Protein AF-A0A816GSA9-F1 (afdb_monomer)

Radius of gyration: 19.56 Å; Cα contacts (8 Å, |Δi|>4): 413; chains: 1; bounding box: 43×46×59 Å

InterPro domains:
  IPR004006 DhaK domain [PF02733] (108-271)
  IPR004006 DhaK domain [PS51481] (82-274)
  IPR029063 S-adenosyl-L-methionine-dependent methyltransferase superfamily [SSF53335] (2-62)
  IPR038375 Protein arginine methyltransferase NDUFAF7 superfamily [G3DSA:3.40.50.12710] (1-70)
  IPR050861 Dihydroxyacetone Kinase (DAK) [PTHR28629] (78-273)

Solvent-accessible surface area (backbone atoms only — not comparable to full-atom values): 15729 Å² total; per-residue (Å²): 138,81,83,72,80,82,83,77,64,63,64,46,58,79,70,64,40,49,65,53,49,54,66,71,39,67,92,49,54,73,69,57,42,50,51,52,51,53,53,52,48,54,65,61,26,58,91,54,48,41,87,58,65,65,51,76,81,60,77,74,88,70,87,77,88,68,76,96,74,89,81,44,80,80,50,97,92,54,96,44,72,46,85,90,46,39,61,60,55,49,51,54,54,53,36,74,74,34,90,58,40,41,74,59,88,57,28,39,33,41,68,58,91,65,35,52,31,30,32,32,39,49,40,26,32,89,49,77,57,52,56,60,67,46,44,35,87,40,24,20,42,25,20,35,46,23,51,76,79,31,46,39,56,29,71,57,53,32,51,49,55,53,50,44,44,76,69,60,29,64,32,36,41,37,46,37,45,46,42,72,57,42,51,52,22,53,47,53,19,49,56,60,37,44,78,70,72,47,50,67,52,75,49,73,31,53,25,31,68,80,56,94,48,97,89,50,32,40,37,55,77,62,47,58,60,46,42,39,53,43,12,40,39,15,66,73,64,43,52,66,67,63,39,49,56,55,44,50,60,50,53,75,74,46,74,40,76,86,86,75,92,58,45,59,63,51,91,100,52,67,64,73,44,118

pLDDT: mean 80.47, std 22.75, range [24.25, 98.88]

Nearest PDB structures (foldseek):
  1un9-assembly1_B  TM=9.297E-01  e=1.943E-17  Citrobacter freundii
  3ct4-assembly1_A  TM=9.491E-01  e=1.923E-16  Lactococcus lactis subsp. lactis
  1un8-assembly1_B  TM=8.641E-01  e=4.786E-18  Citrobacter freundii
  2iu4-assembly1_A  TM=9.274E-01  e=2.305E-15  Lactococcus lactis
  2iu6-assembly1_B  TM=8.801E-01  e=4.643E-15  Lactococcus lactis

Structure (mmCIF, N/CA/C/O backbone):
data_AF-A0A816GSA9-F1
#
_entry.id   AF-A0A816GSA9-F1
#
loop_
_atom_site.group_PDB
_atom_site.id
_atom_site.type_symbol
_atom_site.label_atom_id
_atom_site.label_alt_id
_atom_site.label_comp_id
_atom_site.label_asym_id
_atom_site.label_entity_id
_atom_site.label_seq_id
_atom_site.pdbx_PDB_ins_code
_atom_site.Cartn_x
_atom_site.Cartn_y
_atom_site.Cartn_z
_atom_site.occupancy
_atom_site.B_iso_or_equiv
_atom_site.auth_seq_id
_atom_site.auth_comp_id
_atom_site.auth_asym_id
_atom_site.auth_atom_id
_atom_site.pdbx_PDB_model_num
ATOM 1 N N . GLN A 1 1 ? 24.447 -23.736 -0.886 1.00 24.95 1 GLN A N 1
ATOM 2 C CA . GLN A 1 1 ? 23.581 -24.251 0.194 1.00 24.95 1 GLN A CA 1
ATOM 3 C C . GLN A 1 1 ? 22.470 -23.233 0.384 1.00 24.95 1 GLN A C 1
ATOM 5 O O . GLN A 1 1 ? 22.729 -22.174 0.929 1.00 24.95 1 GLN A O 1
ATOM 10 N N . PHE A 1 2 ? 21.295 -23.478 -0.195 1.00 24.25 2 PHE A N 1
ATOM 11 C CA . PHE A 1 2 ? 20.148 -22.579 -0.054 1.00 24.25 2 PHE A CA 1
ATOM 12 C C . PHE A 1 2 ? 19.326 -23.039 1.146 1.00 24.25 2 PHE A C 1
ATOM 14 O O . PHE A 1 2 ? 19.045 -24.232 1.271 1.00 24.25 2 PHE A O 1
ATOM 21 N N . PHE A 1 3 ? 19.038 -22.099 2.045 1.00 26.86 3 PHE A N 1
ATOM 22 C CA . PHE A 1 3 ? 18.312 -22.333 3.285 1.00 26.86 3 PHE A CA 1
ATOM 23 C C . PHE A 1 3 ? 16.953 -22.976 2.990 1.00 26.86 3 PHE A C 1
ATOM 25 O O . PHE A 1 3 ? 16.255 -22.590 2.052 1.00 26.86 3 PHE A O 1
ATOM 32 N N . GLY A 1 4 ? 16.635 -24.011 3.769 1.00 26.81 4 GLY A N 1
ATOM 33 C CA . GLY A 1 4 ? 15.351 -24.698 3.734 1.00 26.81 4 GLY A CA 1
ATOM 34 C C . GLY A 1 4 ? 14.190 -23.776 4.121 1.00 26.81 4 GLY A C 1
ATOM 35 O O . GLY A 1 4 ? 14.395 -22.593 4.400 1.00 26.81 4 GLY A O 1
ATOM 36 N N . PRO A 1 5 ? 12.955 -24.301 4.122 1.00 29.55 5 PRO A N 1
ATOM 37 C CA . PRO A 1 5 ? 11.784 -23.507 4.449 1.00 29.55 5 PRO A CA 1
ATOM 38 C C . PRO A 1 5 ? 11.973 -22.847 5.820 1.00 29.55 5 PRO A C 1
ATOM 40 O O . PRO A 1 5 ? 12.300 -23.516 6.798 1.00 29.55 5 PRO A O 1
ATOM 43 N N . ILE A 1 6 ? 11.715 -21.538 5.901 1.00 41.38 6 ILE A N 1
ATOM 44 C CA . ILE A 1 6 ? 11.702 -20.731 7.143 1.00 41.38 6 ILE A CA 1
ATOM 45 C C . ILE A 1 6 ? 10.540 -21.194 8.070 1.00 41.38 6 ILE A C 1
ATOM 47 O O . ILE A 1 6 ? 10.115 -20.508 8.987 1.00 41.38 6 ILE A O 1
ATOM 51 N N . SER A 1 7 ? 9.949 -22.363 7.803 1.00 34.91 7 SER A N 1
ATOM 52 C CA . SER A 1 7 ? 8.667 -22.822 8.330 1.00 34.91 7 SER A CA 1
ATOM 53 C C . SER A 1 7 ? 8.757 -23.463 9.708 1.00 34.91 7 SER A C 1
ATOM 55 O O . SER A 1 7 ? 7.744 -23.953 10.190 1.00 34.91 7 SER A O 1
ATOM 57 N N . GLN A 1 8 ? 9.931 -23.506 10.342 1.00 31.98 8 GLN A N 1
ATOM 58 C CA . GLN A 1 8 ? 10.090 -24.057 11.688 1.00 31.98 8 GLN A CA 1
ATOM 59 C C . GLN A 1 8 ? 11.181 -23.295 12.447 1.00 31.98 8 GLN A C 1
ATOM 61 O O . GLN A 1 8 ? 12.343 -23.691 12.451 1.00 31.98 8 GLN A O 1
ATOM 66 N N . GLY A 1 9 ? 10.820 -22.165 13.060 1.00 42.75 9 GLY A N 1
ATOM 67 C CA . GLY A 1 9 ? 11.709 -21.434 13.966 1.00 42.75 9 GLY A CA 1
ATOM 68 C C . GLY A 1 9 ? 11.457 -19.929 14.036 1.00 42.75 9 GLY A C 1
ATOM 69 O O . GLY A 1 9 ? 10.806 -19.348 13.171 1.00 42.75 9 GLY A O 1
ATOM 70 N N . ASN A 1 10 ? 12.009 -19.326 15.090 1.00 47.44 10 ASN A N 1
ATOM 71 C CA . ASN A 1 10 ? 11.931 -17.913 15.456 1.00 47.44 10 ASN A CA 1
ATOM 72 C C . ASN A 1 10 ? 12.195 -16.988 14.240 1.00 47.44 10 ASN A C 1
ATOM 74 O O . ASN A 1 10 ? 13.302 -16.938 13.702 1.00 47.44 10 ASN A O 1
ATOM 78 N N . PHE A 1 11 ? 11.162 -16.285 13.766 1.00 47.38 11 PHE A N 1
ATOM 79 C CA . PHE A 1 11 ? 11.178 -15.452 12.551 1.00 47.38 11 PHE A CA 1
ATOM 80 C C . PHE A 1 11 ? 12.333 -14.435 12.541 1.00 47.38 11 PHE A C 1
ATOM 82 O O . PHE A 1 11 ? 12.994 -14.237 11.520 1.00 47.38 11 PHE A O 1
ATOM 89 N N . LEU A 1 12 ? 12.635 -13.851 13.703 1.00 47.53 12 LEU A N 1
ATOM 90 C CA . LEU A 1 12 ? 13.739 -12.911 13.894 1.00 47.53 12 LEU A CA 1
ATOM 91 C C . LEU A 1 12 ? 15.111 -13.581 13.779 1.00 47.53 12 LEU A C 1
ATOM 93 O O . LEU A 1 12 ? 16.050 -12.985 13.247 1.00 47.53 12 LEU A O 1
ATOM 97 N N . TYR A 1 13 ? 15.231 -14.828 14.236 1.00 45.09 13 TYR A N 1
ATOM 98 C CA . TYR A 1 13 ? 16.443 -15.631 14.091 1.00 45.09 13 TYR A CA 1
ATOM 99 C C . TYR A 1 13 ? 16.723 -15.940 12.617 1.00 45.09 13 TYR A C 1
ATOM 101 O O . TYR A 1 13 ? 17.842 -15.750 12.143 1.00 45.09 13 TYR A O 1
ATOM 109 N N . ASN A 1 14 ? 15.688 -16.320 11.867 1.00 43.38 14 ASN A N 1
ATOM 110 C CA . ASN A 1 14 ? 15.809 -16.665 10.451 1.00 43.38 14 ASN A CA 1
ATOM 111 C C . ASN A 1 14 ? 16.148 -15.461 9.549 1.00 43.38 14 ASN A C 1
ATOM 113 O O . ASN A 1 14 ? 16.748 -15.642 8.492 1.00 43.38 14 ASN A O 1
ATOM 117 N N . LEU A 1 15 ? 15.819 -14.236 9.974 1.00 48.22 15 LEU A N 1
ATOM 118 C CA . LEU A 1 15 ? 16.220 -12.989 9.307 1.00 48.22 15 LEU A CA 1
ATOM 119 C C . LEU A 1 15 ? 17.557 -12.416 9.821 1.00 48.22 15 LEU A C 1
ATOM 121 O O . LEU A 1 15 ? 17.979 -11.350 9.374 1.00 48.22 15 LEU A O 1
ATOM 125 N N . GLY A 1 16 ? 18.218 -13.078 10.779 1.00 49.69 16 GLY A N 1
ATOM 126 C CA . GLY A 1 16 ? 19.434 -12.566 11.422 1.00 49.69 16 GLY A CA 1
ATOM 127 C C . GLY A 1 16 ? 19.208 -11.296 12.256 1.00 49.69 16 GLY A C 1
ATOM 128 O O . GLY A 1 16 ? 20.158 -10.574 12.560 1.00 49.69 16 GLY A O 1
ATOM 129 N N . LEU A 1 17 ? 17.956 -11.003 12.619 1.00 52.09 17 LEU A N 1
ATOM 130 C CA . LEU A 1 17 ? 17.552 -9.793 13.332 1.00 52.09 17 LEU A CA 1
ATOM 131 C C . LEU A 1 17 ? 17.678 -9.919 14.851 1.00 52.09 17 LEU A C 1
ATOM 133 O O . LEU A 1 17 ? 17.776 -8.888 15.505 1.00 52.09 17 LEU A O 1
ATOM 137 N N . ASN A 1 18 ? 17.762 -11.132 15.413 1.00 52.47 18 ASN A N 1
ATOM 138 C CA . ASN A 1 18 ? 17.914 -11.320 16.865 1.00 52.47 18 ASN A CA 1
ATOM 139 C C . ASN A 1 18 ? 19.119 -10.566 17.434 1.00 52.47 18 ASN A C 1
ATOM 141 O 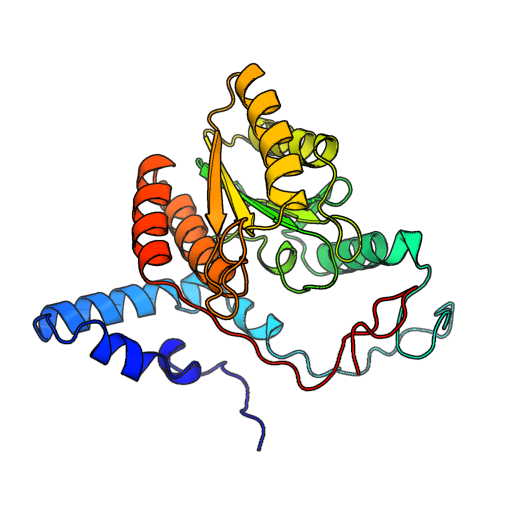O . ASN A 1 18 ? 18.989 -9.856 18.422 1.00 52.47 18 ASN A O 1
ATOM 145 N N . LYS A 1 19 ? 20.273 -10.637 16.760 1.00 54.28 19 LYS A N 1
ATOM 146 C CA . LYS A 1 19 ? 21.477 -9.923 17.204 1.00 54.28 19 LYS A CA 1
ATOM 147 C C . LYS A 1 19 ? 21.291 -8.401 17.144 1.00 54.28 19 LYS A C 1
ATOM 149 O O . LYS A 1 19 ? 21.694 -7.699 18.057 1.00 54.28 19 LYS A O 1
ATOM 154 N N . ARG A 1 20 ? 20.599 -7.911 16.107 1.00 54.53 20 ARG A N 1
ATOM 155 C CA . ARG A 1 20 ? 20.284 -6.485 15.937 1.00 54.53 20 ARG A CA 1
ATOM 156 C C . ARG A 1 20 ? 19.268 -5.973 16.951 1.00 54.53 20 ARG A C 1
ATOM 158 O O . ARG A 1 20 ? 19.379 -4.823 17.338 1.00 54.53 20 ARG A O 1
ATOM 165 N N . LEU A 1 21 ? 18.293 -6.781 17.363 1.00 52.91 21 LEU A N 1
ATOM 166 C CA . LEU A 1 21 ? 17.347 -6.403 18.415 1.00 52.91 21 LEU A CA 1
ATOM 167 C C . LEU A 1 21 ? 18.051 -6.287 19.763 1.00 52.91 21 LEU A C 1
ATOM 169 O O . LEU A 1 21 ? 17.895 -5.261 20.407 1.00 52.91 21 LEU A O 1
ATOM 173 N N . THR A 1 22 ? 18.905 -7.250 20.122 1.00 55.47 22 THR A N 1
ATOM 174 C CA . THR A 1 22 ? 19.752 -7.151 21.322 1.00 55.47 22 THR A CA 1
ATOM 175 C C . THR A 1 22 ? 20.655 -5.913 21.283 1.00 55.47 22 THR A C 1
ATOM 177 O O . THR A 1 22 ? 20.763 -5.203 22.279 1.00 55.47 22 THR A O 1
ATOM 180 N N . ASP A 1 23 ? 21.248 -5.607 20.124 1.00 55.69 23 ASP A N 1
ATOM 181 C CA . ASP A 1 23 ? 22.071 -4.406 19.933 1.00 55.69 23 ASP A CA 1
ATOM 182 C C . ASP A 1 23 ? 21.244 -3.101 19.958 1.00 55.69 23 ASP A C 1
ATOM 184 O O . ASP A 1 23 ? 21.777 -2.052 20.302 1.00 55.69 23 ASP A O 1
ATOM 188 N N . LEU A 1 24 ? 19.956 -3.134 19.592 1.00 52.75 24 LEU A N 1
ATOM 189 C CA . LEU A 1 24 ? 19.044 -1.978 19.597 1.00 52.75 24 LEU A CA 1
ATOM 190 C C . LEU A 1 24 ? 18.409 -1.716 20.966 1.00 52.75 24 LEU A C 1
ATOM 192 O O . LEU A 1 24 ? 17.937 -0.608 21.200 1.00 52.75 24 LEU A O 1
ATOM 196 N N . THR A 1 25 ? 18.383 -2.717 21.845 1.00 58.91 25 THR A N 1
ATOM 197 C CA . THR A 1 25 ? 17.816 -2.629 23.197 1.00 58.91 25 THR A CA 1
ATOM 198 C C . THR A 1 25 ? 18.888 -2.679 24.285 1.00 58.91 25 THR A C 1
ATOM 200 O O . THR A 1 25 ? 18.564 -2.908 25.446 1.00 58.91 25 THR A O 1
ATOM 203 N N . TYR A 1 26 ? 20.169 -2.516 23.938 1.00 64.56 26 TYR A N 1
ATOM 204 C CA . TYR A 1 26 ? 21.297 -2.664 24.871 1.00 64.56 26 TYR A CA 1
ATOM 205 C C . TYR A 1 26 ? 21.239 -1.703 26.074 1.00 64.56 26 TYR A C 1
ATOM 207 O O . TYR A 1 26 ? 21.880 -1.948 27.094 1.00 64.56 26 TYR A O 1
ATOM 215 N N . ASP A 1 27 ? 20.493 -0.606 25.941 1.00 68.12 27 ASP A N 1
ATOM 216 C CA . ASP A 1 27 ? 20.239 0.413 26.957 1.00 68.12 27 ASP A CA 1
ATOM 217 C C . ASP A 1 27 ? 19.107 0.039 27.934 1.00 68.12 27 ASP A C 1
ATOM 219 O O . ASP A 1 27 ? 18.851 0.781 28.884 1.00 68.12 27 ASP A O 1
ATOM 223 N N . LYS A 1 28 ? 18.426 -1.090 27.705 1.00 74.75 28 LYS A N 1
ATOM 224 C CA . LYS A 1 28 ? 17.295 -1.601 28.495 1.00 74.75 28 LYS A CA 1
ATOM 225 C C . LYS A 1 28 ? 17.709 -2.667 29.498 1.00 74.75 28 LYS A C 1
ATOM 227 O O . LYS A 1 28 ? 18.728 -3.338 29.315 1.00 74.75 28 LYS A O 1
ATOM 232 N N . THR A 1 29 ? 16.909 -2.841 30.551 1.00 82.00 29 THR A N 1
ATOM 233 C CA . THR A 1 29 ? 17.137 -3.941 31.499 1.00 82.00 29 THR A CA 1
ATOM 234 C C . THR A 1 29 ? 16.847 -5.290 30.833 1.00 82.00 29 THR A C 1
ATOM 236 O O . THR A 1 29 ? 16.086 -5.347 29.865 1.00 82.00 29 THR A O 1
ATOM 239 N N . PRO A 1 30 ? 17.421 -6.397 31.331 1.00 72.88 30 PRO A N 1
ATOM 240 C CA . PRO A 1 30 ? 17.140 -7.726 30.794 1.00 72.88 30 PRO A CA 1
ATOM 241 C C . PRO A 1 30 ? 15.643 -8.070 30.754 1.00 72.88 30 PRO A C 1
ATOM 243 O O . PRO A 1 30 ? 15.200 -8.656 29.770 1.00 72.88 30 PRO A O 1
ATOM 246 N N . GLU A 1 31 ? 14.856 -7.657 31.759 1.00 73.31 31 GLU A N 1
ATOM 247 C CA . GLU A 1 31 ? 13.403 -7.883 31.754 1.00 73.31 31 GLU A CA 1
ATOM 248 C C . GLU A 1 31 ? 12.692 -7.097 30.640 1.00 73.31 31 GLU A C 1
ATOM 250 O O . GLU A 1 31 ? 11.843 -7.646 29.942 1.00 73.31 31 GLU A O 1
ATOM 255 N N . GLU A 1 32 ? 13.064 -5.831 30.423 1.00 61.59 32 GLU A N 1
ATOM 256 C CA . GLU A 1 32 ? 12.505 -4.999 29.347 1.00 61.59 32 GLU A CA 1
ATOM 257 C C . GLU A 1 32 ? 12.884 -5.540 27.958 1.00 61.59 32 GLU A C 1
ATOM 259 O O . GLU A 1 32 ? 12.075 -5.522 27.031 1.00 61.59 32 GLU A O 1
ATOM 264 N N . GLN A 1 33 ? 14.114 -6.041 27.797 1.00 63.75 33 GLN A N 1
ATOM 265 C CA . GLN A 1 33 ? 14.557 -6.684 26.557 1.00 63.75 33 GLN A CA 1
ATOM 266 C C . GLN A 1 33 ? 13.744 -7.948 26.265 1.00 63.75 33 GLN A C 1
ATOM 268 O O . GLN A 1 33 ? 13.339 -8.166 25.123 1.00 63.75 33 GLN A O 1
ATOM 273 N N . GLU A 1 34 ? 13.493 -8.769 27.285 1.00 68.94 34 GLU A N 1
ATOM 274 C CA . GLU A 1 34 ? 12.691 -9.986 27.172 1.00 68.94 34 GLU A CA 1
ATOM 275 C C . GLU A 1 34 ? 11.226 -9.671 26.836 1.00 68.94 34 GLU A C 1
ATOM 277 O O . GLU A 1 34 ? 10.637 -10.327 25.978 1.00 68.94 34 GLU A O 1
ATOM 282 N N . GLU A 1 35 ? 10.645 -8.627 27.430 1.00 68.75 35 GLU A N 1
ATOM 283 C CA . GLU A 1 35 ? 9.295 -8.155 27.101 1.00 68.75 35 GLU A CA 1
ATOM 284 C C . GLU A 1 35 ? 9.197 -7.672 25.644 1.00 68.75 35 GLU A C 1
ATOM 286 O O . GLU A 1 35 ? 8.314 -8.111 24.905 1.00 68.75 35 GLU A O 1
ATOM 291 N N . ILE A 1 36 ? 10.155 -6.855 25.187 1.00 63.62 36 ILE A N 1
ATOM 292 C CA . ILE A 1 36 ? 10.225 -6.379 23.796 1.00 63.62 36 ILE A CA 1
ATOM 293 C C . ILE A 1 36 ? 10.374 -7.554 22.824 1.00 63.62 36 ILE A C 1
ATOM 295 O O . ILE A 1 36 ? 9.688 -7.598 21.802 1.00 63.62 36 ILE A O 1
ATOM 299 N N . LEU A 1 37 ? 11.255 -8.513 23.121 1.00 62.66 37 LEU A N 1
ATOM 300 C CA . LEU A 1 37 ? 11.441 -9.703 22.289 1.00 62.66 37 LEU A CA 1
ATOM 301 C C . LEU A 1 37 ? 10.160 -10.539 22.226 1.00 62.66 37 LEU A C 1
ATOM 303 O O . LEU A 1 37 ? 9.749 -10.919 21.131 1.00 62.66 37 LEU A O 1
ATOM 307 N N . ASN A 1 38 ? 9.490 -10.749 23.359 1.00 64.31 38 ASN A N 1
ATOM 308 C CA . ASN A 1 38 ? 8.221 -11.471 23.426 1.00 64.31 38 ASN A CA 1
ATOM 309 C C . ASN A 1 38 ? 7.108 -10.770 22.632 1.00 64.31 38 ASN A C 1
ATOM 311 O O . ASN A 1 38 ? 6.312 -11.430 21.962 1.00 64.31 38 ASN A O 1
ATOM 315 N N . ASP A 1 39 ? 7.043 -9.440 22.665 1.00 62.91 39 ASP A N 1
ATOM 316 C CA . ASP A 1 39 ? 6.052 -8.672 21.911 1.00 62.91 39 ASP A CA 1
ATOM 317 C C . ASP A 1 39 ? 6.331 -8.677 20.407 1.00 62.91 39 ASP A C 1
ATOM 319 O O . ASP A 1 39 ? 5.409 -8.859 19.605 1.00 62.91 39 ASP A O 1
ATOM 323 N N . VAL A 1 40 ? 7.599 -8.562 20.000 1.00 58.69 40 VAL A N 1
ATOM 324 C CA . VAL A 1 40 ? 7.976 -8.713 18.590 1.00 58.69 40 VAL A CA 1
ATOM 325 C C . VAL A 1 40 ? 7.692 -10.139 18.117 1.00 58.69 40 VAL A C 1
ATOM 327 O O . VAL A 1 40 ? 7.105 -10.297 17.048 1.00 58.69 40 VAL A O 1
ATOM 330 N N . GLU A 1 41 ? 8.019 -11.168 18.907 1.00 59.69 41 GLU A N 1
ATOM 331 C CA . GLU A 1 41 ? 7.714 -12.573 18.601 1.00 59.69 41 GLU A CA 1
ATOM 332 C C . GLU A 1 41 ? 6.211 -12.825 18.440 1.00 59.69 41 GLU A C 1
ATOM 334 O O . GLU A 1 41 ? 5.802 -13.485 17.483 1.00 59.69 41 GLU A O 1
ATOM 339 N N . LYS A 1 42 ? 5.366 -12.240 19.296 1.00 60.12 42 LYS A N 1
ATOM 340 C CA . LYS A 1 42 ? 3.903 -12.307 19.144 1.00 60.12 42 LYS A CA 1
ATOM 341 C C . LYS A 1 42 ? 3.436 -11.668 17.836 1.00 60.12 42 LYS A C 1
ATOM 343 O O . LYS A 1 42 ? 2.620 -12.266 17.133 1.00 60.12 42 LYS A O 1
ATOM 348 N N . LEU A 1 43 ? 3.975 -10.501 17.473 1.00 50.31 43 LEU A N 1
ATOM 349 C CA . LEU A 1 43 ? 3.625 -9.775 16.241 1.00 50.31 43 LEU A CA 1
ATOM 350 C C . LEU A 1 43 ? 4.037 -10.515 14.957 1.00 50.31 43 LEU A C 1
ATOM 352 O O . LEU A 1 43 ? 3.418 -10.317 13.905 1.00 50.31 43 LEU A O 1
ATOM 356 N N . VAL A 1 44 ? 5.063 -11.367 15.042 1.00 49.53 44 VAL A N 1
ATOM 357 C CA . VAL A 1 44 ? 5.586 -12.175 13.926 1.00 49.53 44 VAL A CA 1
ATOM 358 C C . VAL A 1 44 ? 5.230 -13.663 14.018 1.00 49.53 44 VAL A C 1
ATOM 360 O O . VAL A 1 44 ? 5.681 -14.454 13.189 1.00 49.53 44 VAL A O 1
ATOM 363 N N . SER A 1 45 ? 4.418 -14.052 15.002 1.00 55.94 45 SER A N 1
ATOM 364 C CA . SER A 1 45 ? 3.965 -15.431 15.195 1.00 55.94 45 SER A CA 1
ATOM 365 C C . SER A 1 45 ? 3.099 -15.908 14.026 1.00 55.94 45 SER A C 1
ATOM 367 O O . SER A 1 45 ? 2.443 -15.108 13.359 1.00 55.94 45 SER A O 1
ATOM 369 N N . SER A 1 46 ? 3.054 -17.221 13.781 1.00 44.78 46 SER A N 1
ATOM 370 C CA . SER A 1 46 ? 2.211 -17.820 12.731 1.00 44.78 46 SER A CA 1
ATOM 371 C C . SER A 1 46 ? 0.718 -17.535 12.928 1.00 44.78 46 SER A C 1
ATOM 373 O O . SER A 1 46 ? -0.012 -17.411 11.947 1.00 44.78 46 SER A O 1
ATOM 375 N N . GLU A 1 47 ? 0.276 -17.344 14.172 1.00 47.56 47 GLU A N 1
ATOM 376 C CA . GLU A 1 47 ? -1.091 -16.943 14.516 1.00 47.56 47 GLU A CA 1
ATOM 377 C C . GLU A 1 47 ? -1.437 -15.534 13.989 1.00 47.56 47 GLU A C 1
ATOM 379 O O . GLU A 1 47 ? -2.549 -15.309 13.511 1.00 47.56 47 GLU A O 1
ATOM 384 N N . TYR A 1 48 ? -0.469 -14.605 13.986 1.00 47.09 48 TYR A N 1
ATOM 385 C CA . TYR A 1 48 ? -0.641 -13.219 13.518 1.00 47.09 48 TYR A CA 1
ATOM 386 C C . TYR A 1 48 ? -0.142 -12.956 12.089 1.00 47.09 48 TYR A C 1
ATOM 388 O O . TYR A 1 48 ? -0.606 -12.017 11.438 1.00 47.09 48 TYR A O 1
ATOM 396 N N . MET A 1 49 ? 0.828 -13.722 11.595 1.00 44.69 49 MET A N 1
ATOM 397 C CA . MET A 1 49 ? 1.358 -13.645 10.227 1.00 44.69 49 MET A CA 1
ATOM 398 C C . MET A 1 49 ? 0.541 -14.497 9.245 1.00 44.69 49 MET A C 1
ATOM 400 O O . MET A 1 49 ? 0.560 -14.231 8.043 1.00 44.69 49 MET A O 1
ATOM 404 N N . GLY A 1 50 ? -0.180 -15.505 9.749 1.00 42.53 50 GLY A N 1
ATOM 405 C CA . GLY A 1 50 ? -0.740 -16.592 8.955 1.00 42.53 50 GLY A CA 1
ATOM 406 C C . GLY A 1 50 ? 0.363 -17.473 8.358 1.00 42.53 50 GLY A C 1
ATOM 407 O O . GLY A 1 50 ? 1.429 -16.991 7.974 1.00 42.53 50 GLY A O 1
ATOM 408 N N . ASP A 1 51 ? 0.095 -18.767 8.172 1.00 41.50 51 ASP A N 1
ATOM 409 C CA . ASP A 1 51 ? 1.031 -19.729 7.551 1.00 41.50 51 ASP A CA 1
ATOM 410 C C . ASP A 1 51 ? 1.508 -19.334 6.127 1.00 41.50 51 ASP A C 1
ATOM 412 O O . ASP A 1 51 ? 2.360 -19.992 5.530 1.00 41.50 51 ASP A O 1
ATOM 416 N N . ARG A 1 52 ? 0.962 -18.251 5.551 1.00 43.78 52 ARG A N 1
ATOM 417 C CA . ARG A 1 52 ? 1.130 -17.833 4.151 1.00 43.78 52 ARG A CA 1
ATOM 418 C C . ARG A 1 52 ? 2.096 -16.666 3.929 1.00 43.78 52 ARG A C 1
ATOM 420 O O . ARG A 1 52 ? 2.566 -16.524 2.803 1.00 43.78 52 ARG A O 1
ATOM 427 N N . PHE A 1 53 ? 2.464 -15.889 4.958 1.00 38.31 53 PHE A N 1
ATOM 428 C CA . PHE A 1 53 ? 3.472 -14.815 4.821 1.00 38.31 53 PHE A CA 1
ATOM 429 C C . PHE A 1 53 ? 4.833 -15.367 4.360 1.00 38.31 53 PHE A C 1
ATOM 431 O O . PHE A 1 53 ? 5.595 -14.716 3.652 1.00 38.31 53 PHE A O 1
ATOM 438 N N . LEU A 1 54 ? 5.099 -16.628 4.702 1.00 34.09 54 LEU A N 1
ATOM 439 C CA . LEU A 1 54 ? 6.337 -17.326 4.393 1.00 34.09 54 LEU A CA 1
ATOM 440 C C . LEU A 1 54 ? 6.402 -17.906 2.970 1.00 34.09 54 LEU A C 1
ATOM 442 O O . LEU A 1 54 ? 7.490 -18.102 2.429 1.00 34.09 54 LEU A O 1
ATOM 446 N N . TYR A 1 55 ? 5.250 -18.193 2.358 1.00 33.38 55 TYR A N 1
ATOM 447 C CA . TYR A 1 55 ? 5.189 -18.852 1.047 1.00 33.38 55 TYR A CA 1
ATOM 448 C C . TYR A 1 55 ? 5.571 -17.903 -0.095 1.00 33.38 55 TYR A C 1
ATOM 450 O O . TYR A 1 55 ? 6.023 -18.322 -1.159 1.00 33.38 55 TYR A O 1
ATOM 458 N N . ILE A 1 56 ? 5.433 -16.605 0.159 1.00 35.56 56 ILE A N 1
ATOM 459 C CA . ILE A 1 56 ? 5.719 -15.528 -0.780 1.00 35.56 56 ILE A CA 1
ATOM 460 C C . ILE A 1 56 ? 7.235 -15.331 -0.996 1.00 35.56 56 ILE A C 1
ATOM 462 O O . ILE A 1 56 ? 7.649 -14.906 -2.071 1.00 35.56 56 ILE A O 1
ATOM 466 N N . CYS A 1 57 ? 8.078 -15.730 -0.039 1.00 27.67 57 CYS A N 1
ATOM 467 C CA . CYS A 1 57 ? 9.539 -15.666 -0.176 1.00 27.67 57 CYS A CA 1
ATOM 468 C C . CYS A 1 57 ? 10.165 -16.945 -0.764 1.00 27.67 57 CYS A C 1
ATOM 470 O O . CYS A 1 57 ? 11.380 -16.997 -0.950 1.00 27.67 57 CYS A O 1
ATOM 472 N N . ALA A 1 58 ? 9.373 -17.985 -1.050 1.00 30.78 58 ALA A N 1
ATOM 473 C CA . ALA A 1 58 ? 9.896 -19.293 -1.440 1.00 30.78 58 ALA A CA 1
ATOM 474 C C . ALA A 1 58 ? 8.997 -20.043 -2.438 1.00 30.78 58 ALA A C 1
ATOM 476 O O . ALA A 1 58 ? 8.674 -21.210 -2.223 1.00 30.78 58 ALA A O 1
ATOM 477 N N . GLN A 1 59 ? 8.622 -19.437 -3.569 1.00 26.44 59 GLN A N 1
ATOM 478 C CA . GLN A 1 59 ? 8.127 -20.249 -4.685 1.00 26.44 59 GLN A CA 1
ATOM 479 C C . GLN A 1 59 ? 9.281 -20.791 -5.531 1.00 26.44 59 GLN A C 1
ATOM 481 O O . GLN A 1 59 ? 9.788 -20.166 -6.458 1.00 26.44 59 GLN A O 1
ATOM 486 N N . ARG A 1 60 ? 9.645 -22.036 -5.209 1.00 26.81 60 ARG A N 1
ATOM 487 C CA . ARG A 1 60 ? 10.213 -22.995 -6.154 1.00 26.81 60 ARG A CA 1
ATOM 488 C C . ARG A 1 60 ? 9.109 -23.327 -7.162 1.00 26.81 60 ARG A C 1
ATOM 490 O O . ARG A 1 60 ? 8.031 -23.765 -6.770 1.00 26.81 60 ARG A O 1
ATOM 497 N N . THR A 1 61 ? 9.366 -23.113 -8.446 1.00 28.73 61 THR A N 1
ATOM 498 C CA . THR A 1 61 ? 8.456 -23.478 -9.536 1.00 28.73 61 THR A CA 1
ATOM 499 C C . THR A 1 61 ? 8.223 -24.990 -9.543 1.00 28.73 61 THR A C 1
ATOM 501 O O . THR A 1 61 ? 9.031 -25.766 -10.051 1.00 28.73 61 THR A O 1
ATOM 504 N N . ASN A 1 62 ? 7.100 -25.435 -8.980 1.00 28.36 62 ASN A N 1
ATOM 505 C CA . ASN A 1 62 ? 6.579 -26.763 -9.276 1.00 28.36 62 ASN A CA 1
ATOM 506 C C . ASN A 1 62 ? 5.835 -26.688 -10.610 1.00 28.36 62 ASN A C 1
ATOM 508 O O . ASN A 1 62 ? 4.982 -25.826 -10.810 1.00 28.36 62 ASN A O 1
ATOM 512 N N . LYS A 1 63 ? 6.218 -27.579 -11.530 1.00 29.34 63 LYS A N 1
ATOM 513 C CA . LYS A 1 63 ? 5.666 -27.726 -12.881 1.00 29.34 63 LYS A CA 1
ATOM 514 C C . LYS A 1 63 ? 4.138 -27.654 -12.861 1.00 29.34 63 LYS A C 1
ATOM 516 O O . LYS A 1 63 ? 3.481 -28.584 -12.400 1.00 29.34 63 LYS A O 1
ATOM 521 N N . ILE A 1 64 ? 3.588 -26.578 -13.413 1.00 31.58 64 ILE A N 1
ATOM 522 C CA . ILE A 1 64 ? 2.177 -26.518 -13.774 1.00 31.58 64 ILE A CA 1
ATOM 523 C C . ILE A 1 64 ? 2.053 -27.201 -15.138 1.00 31.58 64 ILE A C 1
ATOM 525 O O . ILE A 1 64 ? 2.527 -26.679 -16.145 1.00 31.58 64 ILE A O 1
ATOM 529 N N . ASN A 1 65 ? 1.444 -28.387 -15.168 1.00 30.47 65 ASN A N 1
ATOM 530 C CA . ASN A 1 65 ? 0.985 -29.004 -16.411 1.00 30.47 65 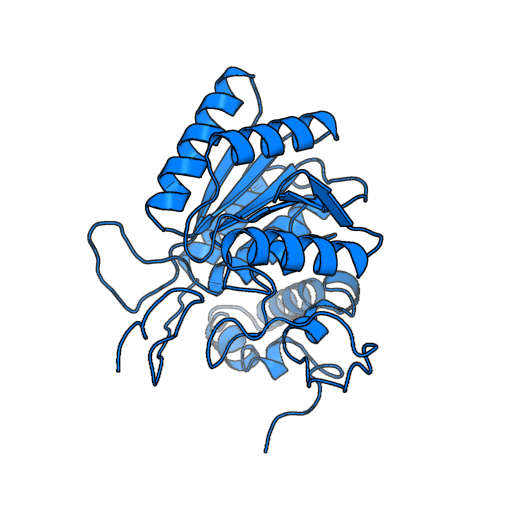ASN A CA 1
ATOM 531 C C . ASN A 1 65 ? -0.269 -28.251 -16.879 1.00 30.47 65 ASN A C 1
ATOM 533 O O . ASN A 1 65 ? -1.391 -28.664 -16.591 1.00 30.47 65 ASN A O 1
ATOM 537 N N . ALA A 1 66 ? -0.074 -27.117 -17.552 1.00 34.06 66 ALA A N 1
ATOM 538 C CA . ALA A 1 66 ? -1.145 -26.426 -18.260 1.00 34.06 66 ALA A CA 1
ATOM 539 C C . ALA A 1 66 ? -1.366 -27.086 -19.638 1.00 34.06 66 ALA A C 1
ATOM 541 O O . ALA A 1 66 ? -0.388 -27.451 -20.298 1.00 34.06 66 ALA A O 1
ATOM 542 N N . PRO A 1 67 ? -2.623 -27.264 -20.086 1.00 31.59 67 PRO A N 1
ATOM 543 C CA . PRO A 1 67 ? -2.922 -27.802 -21.409 1.00 31.59 67 PRO A CA 1
ATOM 544 C C . PRO A 1 67 ? -2.333 -26.902 -22.505 1.00 31.59 67 PRO A C 1
ATOM 546 O O . PRO A 1 67 ? -2.331 -25.678 -22.392 1.00 31.59 67 PRO A O 1
ATOM 549 N N . ALA A 1 68 ? -1.813 -27.524 -23.564 1.00 34.69 68 ALA A N 1
ATOM 550 C CA . ALA A 1 68 ? -1.185 -26.841 -24.687 1.00 34.69 68 ALA A CA 1
ATOM 551 C C . ALA A 1 68 ? -2.216 -25.996 -25.455 1.00 34.69 68 ALA A C 1
ATOM 553 O O . ALA A 1 68 ? -2.938 -26.496 -26.313 1.00 34.69 68 ALA A O 1
ATOM 554 N N . GLY A 1 69 ? -2.284 -24.708 -25.131 1.00 39.12 69 GLY A N 1
ATOM 555 C CA . GLY A 1 69 ? -3.108 -23.737 -25.836 1.00 39.12 69 GLY A CA 1
ATOM 556 C C . GLY A 1 69 ? -2.892 -22.336 -25.280 1.00 39.12 69 GLY A C 1
ATOM 557 O O . GLY A 1 69 ? -3.324 -22.039 -24.171 1.00 39.12 69 GLY A O 1
ATOM 558 N N . SER A 1 70 ? -2.250 -21.480 -26.084 1.00 36.25 70 SER A N 1
ATOM 559 C CA . SER A 1 70 ? -2.122 -20.018 -25.923 1.00 36.25 70 SER A CA 1
ATOM 560 C C . SER A 1 70 ? -1.258 -19.482 -24.766 1.00 36.25 70 SER A C 1
ATOM 562 O O . SER A 1 70 ? -1.709 -18.660 -23.983 1.00 36.25 70 SER A O 1
ATOM 564 N N . PHE A 1 71 ? 0.030 -19.844 -24.726 1.00 36.19 71 PHE A N 1
ATOM 565 C CA . PHE A 1 71 ? 1.060 -18.931 -24.203 1.00 36.19 71 PHE A CA 1
ATOM 566 C C . PHE A 1 71 ? 1.794 -18.314 -25.398 1.00 36.19 71 PHE A C 1
ATOM 568 O O . PHE A 1 71 ? 2.457 -19.026 -26.155 1.00 36.19 71 PHE A O 1
ATOM 575 N N . CYS A 1 72 ? 1.635 -17.008 -25.619 1.00 37.94 72 CYS A N 1
ATOM 576 C CA . CYS A 1 72 ? 2.334 -16.294 -26.685 1.00 37.94 72 CYS A CA 1
ATOM 577 C C . CYS A 1 72 ? 3.671 -15.770 -26.143 1.00 37.94 72 CYS A C 1
ATOM 579 O O . CYS A 1 72 ? 3.700 -14.858 -25.327 1.00 37.94 72 CYS A O 1
ATOM 581 N N . PHE A 1 73 ? 4.796 -16.343 -26.577 1.00 42.22 73 PHE A N 1
ATOM 582 C CA . PHE A 1 73 ? 6.128 -15.836 -26.233 1.00 42.22 73 PHE A CA 1
ATOM 583 C C . PHE A 1 73 ? 6.401 -14.535 -26.999 1.00 42.22 73 PHE A C 1
ATOM 585 O O . PHE A 1 73 ? 7.026 -14.559 -28.056 1.00 42.22 73 PHE A O 1
ATOM 592 N N . GLN A 1 74 ? 5.907 -13.397 -26.509 1.00 43.91 74 GLN A N 1
ATOM 593 C CA . GLN A 1 74 ? 6.065 -12.133 -27.238 1.00 43.91 74 GLN A CA 1
ATOM 594 C C . GLN A 1 74 ? 7.442 -11.473 -27.059 1.00 43.91 74 GLN A C 1
ATOM 596 O O . GLN A 1 74 ? 7.819 -10.663 -27.900 1.00 43.91 74 GLN A O 1
ATOM 601 N N . MET A 1 75 ? 8.240 -11.829 -26.040 1.00 49.78 75 MET A N 1
ATOM 602 C CA . MET A 1 75 ? 9.613 -11.320 -25.893 1.00 49.78 75 MET A CA 1
ATOM 603 C C . MET A 1 75 ? 10.556 -12.322 -25.201 1.00 49.78 75 MET A C 1
ATOM 605 O O . MET A 1 75 ? 10.127 -13.013 -24.276 1.00 49.78 75 MET A O 1
ATOM 609 N N . PRO A 1 76 ? 11.853 -12.384 -25.568 1.00 56.47 76 PRO A N 1
ATOM 610 C CA . PRO A 1 76 ? 12.810 -13.244 -24.876 1.00 56.47 76 PRO A CA 1
ATOM 611 C C . PRO A 1 76 ? 12.920 -12.851 -23.393 1.00 56.47 76 PRO A C 1
ATOM 613 O O . PRO A 1 76 ? 13.318 -11.731 -23.078 1.00 56.47 76 PRO A O 1
ATOM 616 N N . GLY A 1 77 ? 12.570 -13.783 -22.498 1.00 69.56 77 GLY A N 1
ATOM 617 C CA . GLY A 1 77 ? 12.748 -13.658 -21.044 1.00 69.56 77 GLY A CA 1
ATOM 618 C C . GLY A 1 77 ? 11.489 -13.384 -20.207 1.00 69.56 77 GLY A C 1
ATOM 619 O O . GLY A 1 77 ? 11.606 -13.347 -18.986 1.00 69.56 77 GLY A O 1
ATOM 620 N N . HIS A 1 78 ? 10.299 -13.233 -20.807 1.00 78.06 78 HIS A N 1
ATOM 621 C CA . HIS A 1 78 ? 9.057 -12.960 -20.065 1.00 78.06 78 HIS A CA 1
ATOM 622 C C . HIS A 1 78 ? 7.918 -13.914 -20.435 1.00 78.06 78 HIS A C 1
ATOM 624 O O . HIS A 1 78 ? 7.698 -14.205 -21.609 1.00 78.06 78 HIS A O 1
ATOM 630 N N . PHE A 1 79 ? 7.163 -14.354 -19.425 1.00 82.38 79 PHE A N 1
ATOM 631 C CA . PHE A 1 79 ? 5.949 -15.157 -19.582 1.00 82.38 79 PHE A CA 1
ATOM 632 C C . PHE A 1 79 ? 4.722 -14.258 -19.426 1.00 82.38 79 PHE A C 1
ATOM 634 O O . PHE A 1 79 ? 4.220 -14.071 -18.322 1.00 82.38 79 PHE A O 1
ATOM 641 N N . ILE A 1 80 ? 4.277 -13.665 -20.531 1.00 83.50 80 ILE A N 1
ATOM 642 C CA . ILE A 1 80 ? 3.100 -12.789 -20.590 1.00 83.50 80 ILE A CA 1
ATOM 643 C C . ILE A 1 80 ? 2.291 -13.102 -21.846 1.00 83.50 80 ILE A C 1
ATOM 645 O O . ILE A 1 80 ? 2.865 -13.555 -22.832 1.00 83.50 80 ILE A O 1
ATOM 649 N N . ASN A 1 81 ? 0.982 -12.850 -21.818 1.00 82.94 81 ASN A N 1
ATOM 650 C CA . ASN A 1 81 ? 0.143 -12.976 -23.011 1.00 82.94 81 ASN A CA 1
ATOM 651 C C . ASN A 1 81 ? 0.294 -11.740 -23.901 1.00 82.94 81 ASN A C 1
ATOM 653 O O . ASN A 1 81 ? 0.782 -11.841 -25.024 1.00 82.94 81 ASN A O 1
ATOM 657 N N . GLU A 1 82 ? -0.072 -10.574 -23.362 1.00 86.44 82 GLU A N 1
ATOM 658 C CA . GLU A 1 82 ? 0.056 -9.275 -24.016 1.00 86.44 82 GLU A CA 1
ATOM 659 C C . GLU A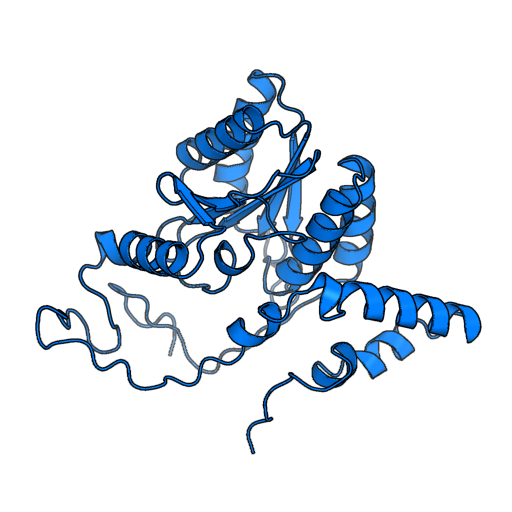 1 82 ? 0.635 -8.244 -23.046 1.00 86.44 82 GLU A C 1
ATOM 661 O O . GLU A 1 82 ? 0.351 -8.254 -21.846 1.00 86.44 82 GLU A O 1
ATOM 666 N N . LEU A 1 83 ? 1.437 -7.312 -23.567 1.00 83.88 83 LEU A N 1
ATOM 667 C CA . LEU A 1 83 ? 2.087 -6.289 -22.744 1.00 83.88 83 LEU A CA 1
ATOM 668 C C . LEU A 1 83 ? 1.076 -5.392 -22.014 1.00 83.88 83 LEU A C 1
ATOM 670 O O . LEU A 1 83 ? 1.274 -5.063 -20.848 1.00 83.88 83 LEU A O 1
ATOM 674 N N . ASN A 1 84 ? -0.011 -5.007 -22.682 1.00 86.62 84 ASN A N 1
ATOM 675 C CA . ASN A 1 84 ? -0.974 -4.056 -22.124 1.00 86.62 84 ASN A CA 1
ATOM 676 C C . ASN A 1 84 ? -1.865 -4.672 -21.037 1.00 86.62 84 ASN A C 1
ATOM 678 O O . ASN A 1 84 ? -2.286 -3.948 -20.136 1.00 86.62 84 ASN A O 1
ATOM 682 N N . SER A 1 85 ? -2.124 -5.983 -21.104 1.00 87.12 85 SER A N 1
ATOM 683 C CA . SER A 1 85 ? -2.970 -6.705 -20.146 1.00 87.12 85 SER A CA 1
ATOM 684 C C . SER A 1 85 ? -2.181 -7.464 -19.081 1.00 87.12 85 SER 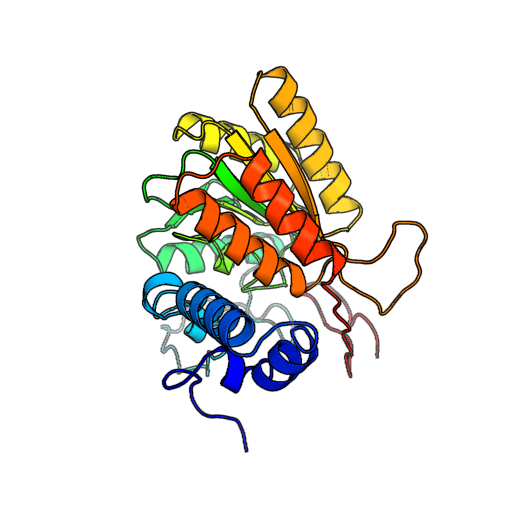A C 1
ATOM 686 O O . SER A 1 85 ? -2.787 -8.002 -18.164 1.00 87.12 85 SER A O 1
ATOM 688 N N . CYS A 1 86 ? -0.847 -7.531 -19.159 1.00 87.50 86 CYS A N 1
ATOM 689 C CA . CYS A 1 86 ? -0.065 -8.423 -18.295 1.00 87.50 86 CYS A CA 1
ATOM 690 C C . CYS A 1 86 ? -0.260 -8.175 -16.788 1.00 87.50 86 CYS A C 1
ATOM 692 O O . CYS A 1 86 ? -0.254 -9.124 -16.003 1.00 87.50 86 CYS A O 1
ATOM 694 N N . VAL A 1 87 ? -0.468 -6.919 -16.379 1.00 92.50 87 VAL A N 1
ATOM 695 C CA . VAL A 1 87 ? -0.788 -6.586 -14.984 1.00 92.50 87 VAL A CA 1
ATOM 696 C C . VAL A 1 87 ? -2.177 -7.104 -14.623 1.00 92.50 87 VAL A C 1
ATOM 698 O O . VAL A 1 87 ? -2.338 -7.744 -13.590 1.00 92.50 87 VAL A O 1
ATOM 701 N N . ASP A 1 88 ? -3.170 -6.871 -15.478 1.00 93.06 88 ASP A N 1
ATOM 702 C CA . ASP A 1 88 ? -4.548 -7.310 -15.252 1.00 93.06 88 ASP A CA 1
ATOM 703 C C . ASP A 1 88 ? -4.638 -8.844 -15.192 1.00 93.06 88 ASP A C 1
ATOM 705 O O . ASP A 1 88 ? -5.229 -9.387 -14.259 1.00 93.06 88 ASP A O 1
ATOM 709 N N . ASP A 1 89 ? -3.965 -9.545 -16.108 1.00 89.50 89 ASP A N 1
ATOM 710 C CA . ASP A 1 89 ? -3.855 -11.007 -16.128 1.00 89.50 89 ASP A CA 1
ATOM 711 C C . ASP A 1 89 ? -3.249 -11.540 -14.818 1.00 89.50 89 ASP A C 1
ATOM 713 O O . ASP A 1 89 ? -3.775 -12.486 -14.220 1.00 89.50 89 ASP A O 1
ATOM 717 N N . SER A 1 90 ? -2.169 -10.905 -14.343 1.00 90.94 90 SER A N 1
ATOM 718 C CA . SER A 1 90 ? -1.504 -11.255 -13.082 1.00 90.94 90 SER A CA 1
ATOM 719 C C . SER A 1 90 ? -2.436 -11.075 -11.880 1.00 90.94 90 SER A C 1
ATOM 721 O O . SER A 1 90 ? -2.585 -11.987 -11.064 1.00 90.94 90 SER A O 1
ATOM 723 N N . LEU A 1 91 ? -3.137 -9.939 -11.792 1.00 93.25 91 LEU A N 1
ATOM 724 C CA . LEU A 1 91 ? -4.073 -9.656 -10.700 1.00 93.25 91 LEU A CA 1
ATOM 725 C C . LEU A 1 91 ? -5.283 -10.597 -10.713 1.00 93.25 91 LEU A C 1
ATOM 727 O O . LEU A 1 91 ? -5.696 -11.076 -9.655 1.00 93.25 91 LEU A O 1
ATOM 731 N N . ILE A 1 92 ? -5.829 -10.906 -11.894 1.00 92.00 92 ILE A N 1
ATOM 732 C CA . ILE A 1 92 ? -6.915 -11.881 -12.051 1.00 92.00 92 ILE A CA 1
ATOM 733 C C . ILE A 1 92 ? -6.457 -13.256 -11.556 1.00 92.00 92 ILE A C 1
ATOM 735 O O . ILE A 1 92 ? -7.181 -13.905 -10.799 1.00 92.00 92 ILE A O 1
ATOM 739 N N . GLY A 1 93 ? -5.260 -13.701 -11.952 1.00 87.38 93 GLY A N 1
ATOM 740 C CA . GLY A 1 93 ? -4.680 -14.964 -11.491 1.00 87.38 93 GLY A CA 1
ATOM 741 C C . GLY A 1 93 ? -4.474 -14.996 -9.975 1.00 87.38 93 GLY A C 1
ATOM 742 O O . GLY A 1 93 ? -4.875 -15.955 -9.311 1.00 87.38 93 GLY A O 1
ATOM 743 N N . TYR A 1 94 ? -3.917 -13.920 -9.417 1.00 89.62 94 TYR A N 1
ATOM 744 C CA . TYR A 1 94 ? -3.684 -13.780 -7.983 1.00 89.62 94 TYR A CA 1
ATOM 745 C C . TYR A 1 94 ? -4.989 -13.857 -7.179 1.00 89.62 94 TYR A C 1
ATOM 747 O O . TYR A 1 94 ? -5.114 -14.696 -6.290 1.00 89.62 94 TYR A O 1
ATOM 755 N N . VAL A 1 95 ? -6.002 -13.062 -7.532 1.00 89.88 95 VAL A N 1
ATOM 756 C CA . VAL A 1 95 ? -7.293 -13.049 -6.823 1.00 89.88 95 VAL A CA 1
ATOM 757 C C . VAL A 1 95 ? -8.040 -14.379 -6.964 1.00 89.88 95 VAL A C 1
ATOM 759 O O . VAL A 1 95 ? -8.663 -14.828 -6.009 1.00 89.88 95 VAL A O 1
ATOM 762 N N . ARG A 1 96 ? -7.932 -15.073 -8.106 1.00 89.31 96 ARG A N 1
ATOM 763 C CA . ARG A 1 96 ? -8.503 -16.425 -8.283 1.00 89.31 96 ARG A CA 1
ATOM 764 C C . ARG A 1 96 ? -7.837 -17.498 -7.422 1.00 89.31 96 ARG A C 1
ATOM 766 O O . ARG A 1 96 ? -8.418 -18.561 -7.238 1.00 89.31 96 ARG A O 1
ATOM 773 N N . THR A 1 97 ? -6.630 -17.241 -6.923 1.00 91.19 97 THR A N 1
ATOM 774 C CA . THR A 1 97 ? -5.898 -18.175 -6.056 1.00 91.19 97 THR A CA 1
ATOM 775 C C . THR A 1 97 ? -6.361 -18.078 -4.595 1.00 91.19 97 THR A C 1
ATOM 777 O O . THR A 1 97 ? -6.139 -19.003 -3.814 1.00 91.19 97 THR A O 1
ATOM 780 N N . TYR A 1 98 ? -7.017 -16.978 -4.209 1.00 87.19 98 TYR A N 1
ATOM 781 C CA . TYR A 1 98 ? -7.350 -16.676 -2.819 1.00 87.19 98 TYR A CA 1
ATOM 782 C C . TYR A 1 98 ? -8.802 -16.209 -2.668 1.00 87.19 98 TYR A C 1
ATOM 784 O O . TYR A 1 98 ? -9.120 -15.050 -2.915 1.00 87.19 98 TYR A O 1
ATOM 792 N N . ASP A 1 99 ? -9.670 -17.083 -2.152 1.00 91.50 99 ASP A N 1
ATOM 793 C CA . ASP A 1 99 ? -11.112 -16.810 -2.011 1.00 91.50 99 ASP A CA 1
ATOM 794 C C . ASP A 1 99 ? -11.449 -15.608 -1.118 1.00 91.50 99 ASP A C 1
ATOM 796 O O . ASP A 1 99 ? -12.523 -15.027 -1.246 1.00 91.50 99 ASP A O 1
ATOM 800 N N . TYR A 1 100 ? -10.544 -15.209 -0.219 1.00 89.19 100 TYR A N 1
ATOM 801 C CA . TYR A 1 100 ? -10.725 -14.037 0.643 1.00 89.19 100 TYR A CA 1
ATOM 802 C C . TYR A 1 100 ? -10.430 -12.709 -0.068 1.00 89.19 100 TYR A C 1
ATOM 804 O O . TYR A 1 100 ? -10.564 -11.656 0.550 1.00 89.19 100 TYR A O 1
ATOM 812 N N . LEU A 1 101 ? -10.025 -12.740 -1.339 1.00 93.44 101 LEU A N 1
ATOM 813 C CA . LEU A 1 101 ? -9.729 -11.560 -2.137 1.00 93.44 101 LEU A CA 1
ATOM 814 C C . LEU A 1 101 ? -10.790 -11.324 -3.207 1.00 93.44 101 LEU A C 1
ATOM 816 O O . LEU A 1 101 ? -11.473 -12.232 -3.693 1.00 93.44 101 LEU A O 1
ATOM 820 N N . GLU A 1 102 ? -10.903 -10.070 -3.611 1.00 95.69 102 GLU A N 1
ATOM 821 C CA . GLU A 1 102 ? -11.640 -9.663 -4.795 1.00 95.69 102 GLU A CA 1
ATOM 822 C C . GLU A 1 102 ? -10.902 -8.565 -5.558 1.00 95.69 102 GLU A C 1
ATOM 824 O O . GLU A 1 102 ? -9.998 -7.913 -5.031 1.00 95.69 102 GLU A O 1
ATOM 829 N N . LEU A 1 103 ? -11.300 -8.382 -6.816 1.00 96.00 103 LEU A N 1
ATOM 830 C CA . LEU A 1 103 ? -10.685 -7.448 -7.745 1.00 96.00 103 LEU A CA 1
ATOM 831 C C . LEU A 1 103 ? -11.701 -6.375 -8.149 1.00 96.00 103 LEU A C 1
ATOM 833 O O . LEU A 1 103 ? -12.791 -6.700 -8.619 1.00 96.00 103 LEU A O 1
ATOM 837 N N . ALA A 1 104 ? -11.324 -5.107 -8.013 1.00 95.00 104 ALA A N 1
ATOM 838 C CA . ALA A 1 104 ? -12.080 -3.953 -8.489 1.00 95.00 104 ALA A CA 1
ATOM 839 C C . ALA A 1 104 ? -11.169 -3.082 -9.369 1.00 95.00 104 ALA A C 1
ATOM 841 O O . ALA A 1 104 ? -10.354 -2.303 -8.873 1.00 95.00 104 ALA A O 1
ATOM 842 N N . GLY A 1 105 ? -11.257 -3.246 -10.692 1.00 94.62 105 GLY A N 1
ATOM 843 C CA . GLY A 1 105 ? -10.248 -2.695 -11.604 1.00 94.62 105 GLY A CA 1
ATOM 844 C C . GLY A 1 105 ? -8.880 -3.323 -11.321 1.00 94.62 105 GLY A C 1
ATOM 845 O O . GLY A 1 105 ? -8.762 -4.542 -11.333 1.00 94.62 105 GLY A O 1
ATOM 846 N N . ARG A 1 106 ? -7.867 -2.505 -11.004 1.00 96.25 106 ARG A N 1
ATOM 847 C CA . ARG A 1 106 ? -6.546 -2.973 -10.532 1.00 96.25 106 ARG A CA 1
ATOM 848 C C . ARG A 1 106 ? -6.370 -2.914 -9.010 1.00 96.25 106 ARG A C 1
ATOM 850 O O . ARG A 1 106 ? -5.250 -3.025 -8.510 1.00 96.25 106 ARG A O 1
ATOM 857 N N . ALA A 1 107 ? -7.457 -2.716 -8.264 1.00 97.44 107 ALA A N 1
ATOM 858 C CA . ALA A 1 107 ? -7.439 -2.792 -6.811 1.00 97.44 107 ALA A CA 1
ATOM 859 C C . ALA A 1 107 ? -7.771 -4.207 -6.332 1.00 97.44 107 ALA A C 1
ATOM 861 O O . ALA A 1 107 ? -8.825 -4.749 -6.659 1.00 97.44 107 ALA A O 1
ATOM 862 N N . VAL A 1 108 ? -6.883 -4.779 -5.525 1.00 97.56 108 VAL A N 1
ATOM 863 C CA . VAL A 1 108 ? -7.106 -6.021 -4.783 1.00 97.56 108 VAL A CA 1
ATOM 864 C C . VAL A 1 108 ? -7.612 -5.656 -3.393 1.00 97.56 108 VAL A C 1
ATOM 866 O O . VAL A 1 108 ? -6.983 -4.865 -2.690 1.00 97.56 108 VAL A O 1
ATOM 869 N N . ILE A 1 109 ? -8.752 -6.218 -3.001 1.00 97.12 109 ILE A N 1
ATOM 870 C CA . ILE A 1 109 ? -9.463 -5.876 -1.763 1.00 97.12 109 ILE A CA 1
ATOM 871 C C . ILE A 1 109 ? -9.733 -7.159 -0.972 1.00 97.12 109 ILE A C 1
ATOM 873 O O . ILE A 1 109 ? -10.010 -8.207 -1.558 1.00 97.12 109 ILE A O 1
ATOM 877 N N . THR A 1 110 ? -9.655 -7.092 0.358 1.00 93.00 110 THR A N 1
ATOM 878 C CA . THR A 1 110 ? -10.107 -8.193 1.221 1.00 93.00 110 THR A CA 1
ATOM 879 C C . THR A 1 110 ? -11.639 -8.270 1.261 1.00 93.00 110 THR A C 1
ATOM 881 O O . THR A 1 110 ? -12.322 -7.257 1.423 1.00 93.00 110 THR A O 1
ATOM 884 N N . ARG A 1 111 ? -12.190 -9.482 1.141 1.00 85.25 111 ARG A N 1
ATOM 885 C CA . ARG A 1 111 ? -13.627 -9.764 1.308 1.00 85.25 111 ARG A CA 1
ATOM 886 C C . ARG A 1 111 ? -14.054 -9.803 2.774 1.00 85.25 111 ARG A C 1
ATOM 888 O O . ARG A 1 111 ? -15.242 -9.685 3.063 1.00 85.25 111 ARG A O 1
ATOM 895 N N . SER A 1 112 ? -13.107 -10.028 3.686 1.00 77.19 112 SER A N 1
ATOM 896 C CA . SER A 1 112 ? -13.369 -10.069 5.126 1.00 77.19 112 SER A CA 1
ATOM 897 C C . SER A 1 112 ? -13.866 -8.712 5.634 1.00 77.19 112 SER A C 1
ATOM 899 O O . SER A 1 112 ? -13.579 -7.689 5.006 1.00 77.19 112 SER A O 1
ATOM 901 N N . PRO A 1 113 ? -14.562 -8.669 6.788 1.00 82.44 113 PRO A N 1
ATOM 902 C CA . PRO A 1 113 ? -14.816 -7.412 7.479 1.00 82.44 113 PRO A CA 1
ATOM 903 C C . PRO A 1 113 ? -13.517 -6.616 7.591 1.00 82.44 113 PRO A C 1
ATOM 905 O O . PRO A 1 113 ? -12.491 -7.149 8.018 1.00 82.44 113 PRO A O 1
ATOM 908 N N . ILE A 1 114 ? -13.557 -5.361 7.155 1.00 90.94 114 ILE A N 1
ATOM 909 C CA . ILE A 1 114 ? -12.397 -4.479 7.214 1.00 90.94 114 ILE A CA 1
ATOM 910 C C . ILE A 1 114 ? -12.333 -3.813 8.593 1.00 90.94 114 ILE A C 1
ATOM 912 O O . ILE A 1 114 ? -13.385 -3.524 9.176 1.00 90.94 114 ILE A O 1
ATOM 916 N N . PRO A 1 115 ? -11.132 -3.550 9.133 1.00 93.44 115 PRO A N 1
ATOM 917 C CA . PRO A 1 115 ? -11.004 -2.814 10.380 1.00 93.44 115 PRO A CA 1
ATOM 918 C C . PRO A 1 115 ? -11.597 -1.401 10.290 1.00 93.44 115 PRO A C 1
ATOM 920 O O . PRO A 1 115 ? -11.784 -0.841 9.209 1.00 93.44 115 PRO A O 1
ATOM 923 N N . SER A 1 116 ? -11.846 -0.786 11.452 1.00 96.44 116 SER A N 1
ATOM 924 C CA . SER A 1 116 ? -12.336 0.600 11.528 1.00 96.44 116 SER A CA 1
ATOM 925 C C . SER A 1 116 ? -11.380 1.592 10.850 1.00 96.44 116 SER A C 1
ATOM 927 O O . SER A 1 116 ? -11.837 2.575 10.260 1.00 96.44 116 SER A O 1
ATOM 929 N N . VAL A 1 117 ? -10.072 1.325 10.921 1.00 98.56 117 VAL A N 1
ATOM 930 C CA . VAL A 1 117 ? -9.039 2.011 10.139 1.00 98.56 117 VAL A CA 1
ATOM 931 C C . VAL A 1 117 ? -8.642 1.104 8.979 1.00 98.56 117 VAL A C 1
ATOM 933 O O . VAL A 1 117 ? -7.985 0.087 9.185 1.00 98.56 117 VAL A O 1
ATOM 936 N N . ALA A 1 118 ? -9.028 1.457 7.757 1.00 98.50 118 ALA A N 1
ATOM 937 C CA . ALA A 1 118 ? -8.595 0.714 6.582 1.00 98.50 118 ALA A CA 1
ATOM 938 C C . ALA A 1 118 ? -7.179 1.147 6.187 1.00 98.50 118 ALA A C 1
ATOM 940 O O . ALA A 1 118 ? -6.952 2.310 5.847 1.00 98.50 118 ALA A O 1
ATOM 941 N N . VAL A 1 119 ? -6.235 0.206 6.204 1.00 98.69 119 VAL A N 1
ATOM 942 C CA . VAL A 1 119 ? -4.863 0.447 5.743 1.00 98.69 119 VAL A CA 1
ATOM 943 C C . VAL A 1 119 ? -4.789 0.118 4.256 1.00 98.69 119 VAL A C 1
ATOM 945 O O . VAL A 1 119 ? -5.077 -1.010 3.848 1.00 98.69 119 VAL A O 1
ATOM 948 N N . ILE A 1 120 ? -4.433 1.109 3.442 1.00 98.56 120 ILE A N 1
ATOM 949 C CA . ILE A 1 120 ? -4.389 1.007 1.981 1.00 98.56 120 ILE A CA 1
ATOM 950 C C . ILE A 1 120 ? -2.982 1.342 1.493 1.00 98.56 120 ILE A C 1
ATOM 952 O O . ILE A 1 120 ? -2.336 2.259 1.998 1.00 98.56 120 ILE A O 1
ATOM 956 N N . SER A 1 121 ? -2.516 0.624 0.475 1.00 98.50 121 SER A N 1
ATOM 957 C CA . SER A 1 121 ? -1.274 0.948 -0.231 1.00 98.50 121 SER A CA 1
ATOM 958 C C . SER A 1 121 ? -1.455 0.842 -1.747 1.00 98.50 121 SER A C 1
ATOM 960 O O . SER A 1 121 ? -2.542 0.549 -2.252 1.00 98.50 121 SER A O 1
ATOM 962 N N . GLY A 1 122 ? -0.383 1.100 -2.481 1.00 97.06 122 GLY A N 1
ATOM 963 C CA . GLY A 1 122 ? -0.301 0.863 -3.909 1.00 97.06 122 GLY A CA 1
ATOM 964 C C . GLY A 1 122 ? 0.962 1.449 -4.519 1.00 97.06 122 GLY A C 1
ATOM 965 O O . GLY A 1 122 ? 1.593 2.340 -3.951 1.00 97.06 122 GLY A O 1
ATOM 966 N N . ASN A 1 123 ? 1.330 0.905 -5.671 1.00 94.06 123 ASN A N 1
ATOM 967 C CA . ASN A 1 123 ? 2.533 1.236 -6.426 1.00 94.06 123 ASN A CA 1
ATOM 968 C C . ASN A 1 123 ? 2.376 0.741 -7.872 1.00 94.06 123 ASN A C 1
ATOM 970 O O . ASN A 1 123 ? 1.398 0.071 -8.212 1.00 94.06 123 ASN A O 1
ATOM 974 N N . GLY A 1 124 ? 3.340 1.057 -8.735 1.00 94.88 124 GLY A N 1
ATOM 975 C CA . GLY A 1 124 ? 3.428 0.410 -10.047 1.00 94.88 124 GLY A CA 1
ATOM 976 C C . GLY A 1 124 ? 3.748 -1.081 -9.932 1.00 94.88 124 GLY A C 1
ATOM 977 O O . GLY A 1 124 ? 4.489 -1.480 -9.036 1.00 94.88 124 GLY A O 1
ATOM 978 N N . ALA A 1 125 ? 3.211 -1.893 -10.840 1.00 93.31 125 ALA A N 1
ATOM 979 C CA . ALA A 1 125 ? 3.470 -3.333 -10.902 1.00 93.31 125 ALA A CA 1
ATOM 980 C C . ALA A 1 125 ? 4.955 -3.651 -11.177 1.00 93.31 125 ALA A C 1
ATOM 982 O O . ALA A 1 125 ? 5.721 -2.775 -11.594 1.00 93.31 125 ALA A O 1
ATOM 983 N N . GLY A 1 126 ? 5.356 -4.912 -11.000 1.00 89.19 126 GLY A N 1
ATOM 984 C CA . GLY A 1 126 ? 6.736 -5.377 -11.211 1.00 89.19 126 GLY A CA 1
ATOM 985 C C . GLY A 1 126 ? 7.563 -5.500 -9.929 1.00 89.19 126 GLY A C 1
ATOM 986 O O . GLY A 1 126 ? 8.767 -5.746 -9.992 1.00 89.19 126 GLY A O 1
ATOM 987 N N . HIS A 1 127 ? 6.926 -5.323 -8.771 1.00 89.75 127 HIS A N 1
ATOM 988 C CA . HIS A 1 127 ? 7.522 -5.521 -7.449 1.00 89.75 127 HIS A CA 1
ATOM 989 C C . HIS A 1 127 ? 6.871 -6.684 -6.691 1.00 89.75 127 HIS A C 1
ATOM 991 O O . HIS A 1 127 ? 7.077 -6.812 -5.485 1.00 89.75 127 HIS A O 1
ATOM 997 N N . GLU A 1 128 ? 6.089 -7.525 -7.378 1.00 89.44 128 GLU A N 1
ATOM 998 C CA . GLU A 1 128 ? 5.347 -8.631 -6.780 1.00 89.44 128 GLU A CA 1
ATOM 999 C C . GLU A 1 128 ? 6.284 -9.515 -5.934 1.00 89.44 128 GLU A C 1
ATOM 1001 O O . GLU A 1 128 ? 7.382 -9.861 -6.378 1.00 89.44 128 GLU A O 1
ATOM 1006 N N . PRO A 1 129 ? 5.893 -9.867 -4.696 1.00 89.81 129 PRO A N 1
ATOM 1007 C CA . PRO A 1 129 ? 4.560 -9.735 -4.086 1.00 89.81 129 PRO A CA 1
ATOM 1008 C C . PRO A 1 129 ? 4.137 -8.312 -3.691 1.00 89.81 129 PRO A C 1
ATOM 1010 O O . PRO A 1 129 ? 2.973 -8.095 -3.371 1.00 89.81 129 PRO A O 1
ATOM 1013 N N . ALA A 1 130 ? 5.041 -7.337 -3.682 1.00 86.25 130 ALA A N 1
ATOM 1014 C CA . ALA A 1 130 ? 4.745 -6.001 -3.196 1.00 86.25 130 ALA A CA 1
ATOM 1015 C C . ALA A 1 130 ? 3.857 -5.205 -4.186 1.00 86.25 130 ALA A C 1
ATOM 1017 O O . ALA A 1 130 ? 4.154 -5.134 -5.375 1.00 86.25 130 ALA A O 1
ATOM 1018 N N . MET A 1 131 ? 2.780 -4.543 -3.760 1.00 86.12 131 MET A N 1
ATOM 1019 C CA . MET A 1 131 ? 2.153 -4.597 -2.428 1.00 86.12 131 MET A CA 1
ATOM 1020 C C . MET A 1 131 ? 0.877 -5.458 -2.402 1.00 86.12 131 MET A C 1
ATOM 1022 O O . MET A 1 131 ? 0.361 -5.747 -1.325 1.00 86.12 131 MET A O 1
ATOM 1026 N N . VAL A 1 132 ? 0.382 -5.923 -3.559 1.00 90.69 132 VAL A N 1
ATOM 1027 C CA . VAL A 1 132 ? -0.876 -6.697 -3.673 1.00 90.69 132 VAL A CA 1
ATOM 1028 C C . VAL A 1 132 ? -0.847 -8.023 -2.907 1.00 90.69 132 VAL A C 1
ATOM 1030 O O . VAL A 1 132 ? -1.866 -8.463 -2.377 1.00 90.69 132 VAL A O 1
ATOM 1033 N N . GLY A 1 133 ? 0.340 -8.614 -2.774 1.00 90.31 133 GLY A N 1
ATOM 1034 C CA . GLY A 1 133 ? 0.627 -9.790 -1.958 1.00 90.31 133 GLY A CA 1
ATOM 1035 C C . GLY A 1 133 ? 0.382 -9.587 -0.462 1.00 90.31 133 GLY A C 1
ATOM 1036 O O . GLY A 1 133 ? 0.241 -10.558 0.274 1.00 90.31 133 GLY A O 1
ATOM 1037 N N . PHE A 1 134 ? 0.312 -8.335 -0.007 1.00 92.69 134 PHE A N 1
ATOM 1038 C CA . PHE A 1 134 ? 0.113 -7.970 1.394 1.00 92.69 134 PHE A CA 1
ATOM 1039 C C . PHE A 1 134 ? -1.337 -7.583 1.709 1.00 92.69 134 PHE A C 1
ATOM 1041 O O . PHE A 1 134 ? -1.609 -7.073 2.793 1.00 92.69 134 PHE A O 1
ATOM 1048 N N . VAL A 1 135 ? -2.284 -7.816 0.794 1.00 96.25 135 VAL A N 1
ATOM 1049 C CA . VAL A 1 135 ? -3.714 -7.660 1.089 1.00 96.25 135 VAL A CA 1
ATOM 1050 C C . VAL A 1 135 ? -4.207 -8.860 1.888 1.00 96.25 135 VAL A C 1
ATOM 1052 O O . VAL A 1 135 ? -4.107 -10.008 1.448 1.00 96.25 135 VAL A O 1
ATOM 1055 N N . GLY A 1 136 ? -4.752 -8.591 3.070 1.00 91.19 136 GLY A N 1
ATOM 1056 C CA . GLY A 1 136 ? -5.228 -9.610 3.992 1.00 91.19 136 GLY A CA 1
ATOM 1057 C C . GLY A 1 136 ? -5.328 -9.105 5.428 1.00 91.19 136 GLY A C 1
ATOM 1058 O O . GLY A 1 136 ? -4.869 -8.016 5.772 1.00 91.19 136 GLY A O 1
ATOM 1059 N N . ARG A 1 137 ? -5.944 -9.933 6.275 1.00 89.94 137 ARG A N 1
ATOM 1060 C CA . ARG A 1 137 ? -6.127 -9.654 7.702 1.00 89.94 137 ARG A CA 1
ATOM 1061 C C . ARG A 1 137 ? -4.784 -9.355 8.379 1.00 89.94 137 ARG A C 1
ATOM 1063 O O . ARG A 1 137 ? -3.822 -10.096 8.189 1.00 89.94 137 ARG A O 1
ATOM 1070 N N . GLY A 1 138 ? -4.722 -8.286 9.173 1.00 88.38 138 GLY A N 1
ATOM 1071 C CA . GLY A 1 138 ? -3.498 -7.884 9.883 1.00 88.38 138 GLY A CA 1
ATOM 1072 C C . GLY A 1 138 ? -2.391 -7.295 9.003 1.00 88.38 138 GLY A C 1
ATOM 1073 O O . GLY A 1 138 ? -1.269 -7.136 9.487 1.00 88.38 138 GLY A O 1
ATOM 1074 N N . LEU A 1 139 ? -2.695 -6.990 7.738 1.00 95.38 139 LEU A N 1
ATOM 1075 C CA . LEU A 1 139 ? -1.849 -6.272 6.781 1.00 95.38 139 LEU A CA 1
ATOM 1076 C C . LEU A 1 139 ? -2.690 -5.173 6.093 1.00 95.38 139 LEU A C 1
ATOM 1078 O O . LEU A 1 139 ? -3.283 -4.340 6.776 1.00 95.38 139 LEU A O 1
ATOM 1082 N N . LEU A 1 140 ? -2.751 -5.147 4.756 1.00 97.94 140 LEU A N 1
ATOM 1083 C CA . LEU A 1 140 ? -3.543 -4.180 3.999 1.00 97.94 140 LEU A CA 1
ATOM 1084 C C . LEU A 1 140 ? -4.998 -4.637 3.868 1.00 97.94 140 LEU A C 1
ATOM 1086 O O . LEU A 1 140 ? -5.281 -5.779 3.506 1.00 97.94 140 LEU A O 1
ATOM 1090 N N . SER A 1 141 ? -5.931 -3.706 4.051 1.00 98.31 141 SER A N 1
ATOM 1091 C CA . SER A 1 141 ? -7.340 -3.915 3.703 1.00 98.31 141 SER A CA 1
ATOM 1092 C C . SER A 1 141 ? -7.549 -3.895 2.184 1.00 98.31 141 SER A C 1
ATOM 1094 O O . SER A 1 141 ? -8.401 -4.612 1.659 1.00 98.31 141 SER A O 1
ATOM 1096 N N . ALA A 1 142 ? -6.755 -3.092 1.471 1.00 98.44 142 ALA A N 1
ATOM 1097 C CA . ALA A 1 142 ? -6.728 -3.064 0.016 1.00 98.44 142 ALA A CA 1
ATOM 1098 C C . ALA A 1 142 ? -5.381 -2.568 -0.5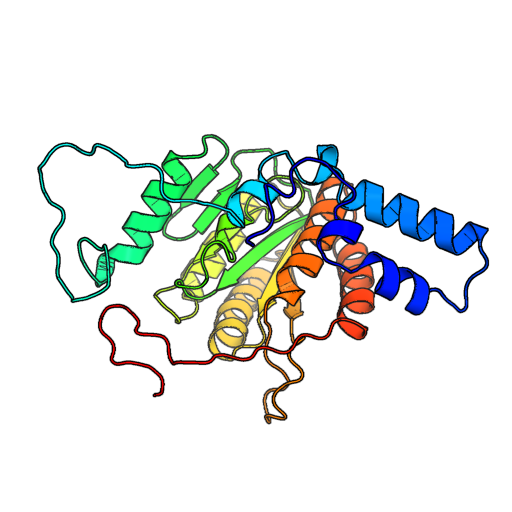22 1.00 98.44 142 ALA A C 1
ATOM 1100 O O . ALA A 1 142 ? -4.653 -1.833 0.146 1.00 98.44 142 ALA A O 1
ATOM 1101 N N . CYS A 1 143 ? -5.074 -2.933 -1.762 1.00 98.50 143 CYS A N 1
ATOM 1102 C CA . CYS A 1 143 ? -3.923 -2.434 -2.499 1.00 98.50 143 CYS A CA 1
ATOM 1103 C C . CYS A 1 143 ? -4.316 -2.138 -3.942 1.00 98.50 143 CYS A C 1
ATOM 1105 O O . CYS A 1 143 ? -4.971 -2.961 -4.577 1.00 98.50 143 CYS A O 1
ATOM 1107 N N . ILE A 1 144 ? -3.875 -1.006 -4.484 1.00 98.56 144 ILE A N 1
ATOM 1108 C CA . ILE A 1 144 ? -4.074 -0.661 -5.895 1.00 98.56 144 ILE A CA 1
ATOM 1109 C C . ILE A 1 144 ? -2.766 -0.746 -6.681 1.00 98.56 144 ILE A C 1
ATOM 1111 O O . ILE A 1 144 ? -1.757 -0.174 -6.279 1.00 98.56 144 ILE A O 1
ATOM 1115 N N . SER A 1 145 ? -2.788 -1.463 -7.805 1.00 97.94 145 SER A N 1
ATOM 1116 C CA . SER A 1 145 ? -1.630 -1.591 -8.693 1.00 97.94 145 SER A CA 1
ATOM 1117 C C . SER A 1 145 ? -1.755 -0.675 -9.911 1.00 97.94 145 SER A C 1
ATOM 1119 O O . SER A 1 145 ? -2.821 -0.564 -10.522 1.00 97.94 145 SER A O 1
ATOM 1121 N N . GLY A 1 146 ? -0.663 0.001 -10.264 1.00 97.00 146 GLY A N 1
ATOM 1122 C CA . GLY A 1 146 ? -0.537 0.749 -11.512 1.00 97.00 146 GLY A CA 1
ATOM 1123 C C . GLY A 1 146 ? -0.053 -0.125 -12.673 1.00 97.00 146 GLY A C 1
ATOM 1124 O O . GLY A 1 146 ? -0.140 -1.348 -12.634 1.00 97.00 146 GLY A O 1
ATOM 1125 N N . SER A 1 147 ? 0.450 0.495 -13.740 1.00 94.81 147 SER A N 1
ATOM 1126 C CA . SER A 1 147 ? 1.175 -0.247 -14.788 1.00 94.81 147 SER A CA 1
ATOM 1127 C C . SER A 1 147 ? 2.591 -0.600 -14.309 1.00 94.81 147 SER A C 1
ATOM 1129 O O . SER A 1 147 ? 3.012 -0.157 -13.240 1.00 94.81 147 SER A O 1
ATOM 1131 N N . ILE A 1 148 ? 3.340 -1.396 -15.081 1.00 93.06 148 ILE A N 1
ATOM 1132 C CA . ILE A 1 148 ? 4.722 -1.772 -14.732 1.00 93.06 148 ILE A CA 1
ATOM 1133 C C . ILE A 1 148 ? 5.553 -0.508 -14.464 1.00 93.06 148 ILE A C 1
ATOM 1135 O O . ILE A 1 148 ? 5.671 0.350 -15.337 1.00 93.06 148 ILE A O 1
ATOM 1139 N N . PHE A 1 149 ? 6.082 -0.388 -13.243 1.00 92.31 149 PHE A N 1
ATOM 1140 C CA . PHE A 1 149 ? 6.862 0.755 -12.739 1.00 92.31 149 PHE A CA 1
ATOM 1141 C C . PHE A 1 149 ? 6.204 2.137 -12.857 1.00 92.31 149 PHE A C 1
ATOM 1143 O O . PHE A 1 149 ? 6.881 3.161 -12.761 1.00 92.31 149 PHE A O 1
ATOM 1150 N N . ALA A 1 150 ? 4.881 2.187 -13.009 1.00 94.12 150 ALA A N 1
ATOM 1151 C CA . ALA A 1 150 ? 4.124 3.427 -13.076 1.00 94.12 150 ALA A CA 1
ATOM 1152 C C . ALA A 1 150 ? 3.043 3.448 -11.999 1.00 94.12 150 ALA A C 1
ATOM 1154 O O . ALA A 1 150 ? 2.218 2.541 -11.919 1.00 94.12 150 ALA A O 1
ATOM 1155 N N . SER A 1 151 ? 3.038 4.509 -11.194 1.00 97.12 151 SER A N 1
ATOM 1156 C CA . SER A 1 151 ? 2.057 4.724 -10.129 1.00 97.12 151 SER A CA 1
ATOM 1157 C C . SER A 1 151 ? 0.608 4.619 -10.642 1.00 97.12 151 SER A C 1
ATOM 1159 O O . SER A 1 151 ? 0.331 5.076 -11.758 1.00 97.12 151 SER A O 1
ATOM 1161 N N . PRO A 1 152 ? -0.330 4.048 -9.861 1.00 97.94 152 PRO A N 1
ATOM 1162 C CA . PRO A 1 152 ? -1.734 3.986 -10.250 1.00 97.94 152 PRO A CA 1
ATOM 1163 C C . PRO A 1 152 ? -2.342 5.389 -10.438 1.00 97.94 152 PRO A C 1
ATOM 1165 O O . PRO A 1 152 ? -1.977 6.320 -9.714 1.00 97.94 152 PRO A O 1
ATOM 1168 N N . PRO A 1 153 ? -3.288 5.572 -11.379 1.00 98.00 153 PRO A N 1
ATOM 1169 C CA . PRO A 1 153 ? -3.935 6.863 -11.590 1.00 98.00 153 PRO A CA 1
ATOM 1170 C C . PRO A 1 153 ? -4.681 7.354 -10.342 1.00 98.00 153 PRO A C 1
ATOM 1172 O O . PRO A 1 153 ? -5.411 6.598 -9.701 1.00 98.00 153 PRO A O 1
ATOM 1175 N N . SER A 1 154 ? -4.587 8.653 -10.046 1.00 98.38 154 SER A N 1
ATOM 1176 C CA . SER A 1 154 ? -5.278 9.285 -8.905 1.00 98.38 154 SER A CA 1
ATOM 1177 C C . SER A 1 154 ? -6.791 9.043 -8.883 1.00 98.38 154 SER A C 1
ATOM 1179 O O . SER A 1 154 ? -7.379 8.889 -7.815 1.00 98.38 154 SER A O 1
ATOM 1181 N N . ALA A 1 155 ? -7.431 8.963 -10.054 1.00 98.31 155 ALA A N 1
ATOM 1182 C CA . ALA A 1 155 ? -8.856 8.666 -10.170 1.00 98.31 155 ALA A CA 1
ATOM 1183 C C . ALA A 1 155 ? -9.207 7.253 -9.674 1.00 98.31 155 ALA A C 1
ATOM 1185 O O . ALA A 1 155 ? -10.244 7.075 -9.036 1.00 98.31 155 ALA A O 1
ATOM 1186 N N . ASP A 1 156 ? -8.348 6.266 -9.926 1.00 98.44 156 ASP A N 1
ATOM 1187 C CA . ASP A 1 156 ? -8.581 4.890 -9.489 1.00 98.44 156 ASP A CA 1
ATOM 1188 C C . ASP A 1 156 ? -8.269 4.720 -8.000 1.00 98.44 156 ASP A C 1
ATOM 1190 O O . ASP A 1 156 ? -9.021 4.051 -7.291 1.00 98.44 156 ASP A O 1
ATOM 1194 N N . ILE A 1 157 ? -7.241 5.411 -7.494 1.00 98.81 157 ILE A N 1
ATOM 1195 C CA . ILE A 1 157 ? -6.959 5.487 -6.051 1.00 98.81 157 ILE A CA 1
ATOM 1196 C C . ILE A 1 157 ? -8.160 6.097 -5.313 1.00 98.81 157 ILE A C 1
ATOM 1198 O O . ILE A 1 157 ? -8.617 5.555 -4.311 1.00 98.81 157 ILE A O 1
ATOM 1202 N N . PHE A 1 158 ? -8.715 7.196 -5.830 1.00 98.75 158 PHE A N 1
ATOM 1203 C CA . PHE A 1 158 ? -9.900 7.838 -5.260 1.00 98.75 158 PHE A CA 1
ATOM 1204 C C . PHE A 1 158 ? -11.117 6.901 -5.247 1.00 98.75 158 PHE A C 1
ATOM 1206 O O . PHE A 1 158 ? -11.794 6.784 -4.227 1.00 98.75 158 PHE A O 1
ATOM 1213 N N . ARG A 1 159 ? -11.370 6.176 -6.347 1.00 98.62 159 ARG A N 1
ATOM 1214 C CA . ARG A 1 159 ? -12.439 5.161 -6.406 1.00 98.62 159 ARG A CA 1
ATOM 1215 C C . ARG A 1 159 ? -12.251 4.078 -5.346 1.00 98.62 159 ARG A C 1
ATOM 1217 O O . ARG A 1 159 ? -13.228 3.708 -4.700 1.00 98.62 159 ARG A O 1
ATOM 1224 N N . LEU A 1 160 ? -11.019 3.608 -5.135 1.00 98.56 160 LEU A N 1
ATOM 1225 C CA . LEU A 1 160 ? -10.718 2.649 -4.074 1.00 98.56 160 LEU A CA 1
ATOM 1226 C C . LEU A 1 160 ? -11.012 3.232 -2.684 1.00 98.56 160 LEU A C 1
ATOM 1228 O O . LEU A 1 160 ? -11.650 2.570 -1.873 1.00 98.56 160 LEU A O 1
ATOM 1232 N N . ILE A 1 161 ? -10.596 4.469 -2.404 1.00 98.69 161 ILE A N 1
ATOM 1233 C CA . ILE A 1 161 ? -10.856 5.132 -1.116 1.00 98.69 161 ILE A CA 1
ATOM 1234 C C . ILE A 1 161 ? -12.367 5.214 -0.832 1.00 98.69 161 ILE A C 1
ATOM 1236 O O . ILE A 1 161 ? -12.820 4.845 0.255 1.00 98.69 161 ILE A O 1
ATOM 1240 N N . VAL A 1 162 ? -13.160 5.627 -1.825 1.00 98.12 162 VAL A N 1
ATOM 1241 C CA . VAL A 1 162 ? -14.629 5.680 -1.725 1.00 98.12 162 VAL A CA 1
ATOM 1242 C C . VAL A 1 162 ? -15.224 4.285 -1.507 1.00 98.12 162 VAL A C 1
ATOM 1244 O O . VAL A 1 162 ? -16.118 4.117 -0.675 1.00 98.12 162 VAL A O 1
ATOM 1247 N N . GLU A 1 163 ? -14.711 3.270 -2.200 1.00 97.38 163 GLU A N 1
ATOM 1248 C CA . GLU A 1 163 ? -15.142 1.882 -2.023 1.00 97.38 163 GLU A CA 1
ATOM 1249 C C . GLU A 1 163 ? -14.855 1.370 -0.603 1.00 97.38 163 GLU A C 1
ATOM 1251 O O . GLU A 1 163 ? -15.720 0.752 0.020 1.00 97.38 163 GLU A O 1
ATOM 1256 N N . MET A 1 164 ? -13.692 1.690 -0.031 1.00 97.50 164 MET A N 1
ATOM 1257 C CA . MET A 1 164 ? -13.367 1.339 1.356 1.00 97.50 164 MET A CA 1
ATOM 1258 C C . MET A 1 164 ? -14.291 2.039 2.354 1.00 97.50 164 MET A C 1
ATOM 1260 O O . MET A 1 164 ? -14.730 1.424 3.329 1.00 97.50 164 MET A O 1
ATOM 1264 N N . LYS A 1 165 ? -14.676 3.293 2.082 1.00 97.00 165 LYS A N 1
ATOM 1265 C CA . LYS A 1 165 ? -15.677 3.997 2.890 1.00 97.00 165 LYS A CA 1
ATOM 1266 C C . LYS A 1 165 ? -17.043 3.312 2.825 1.00 97.00 165 LYS A C 1
ATOM 1268 O O . LYS A 1 165 ? -17.669 3.100 3.864 1.00 97.00 165 LYS A O 1
ATOM 1273 N N . ARG A 1 166 ? -17.482 2.904 1.629 1.00 95.75 166 ARG A N 1
ATOM 1274 C CA . ARG A 1 166 ? -18.740 2.165 1.410 1.00 95.75 166 ARG A CA 1
ATOM 1275 C C . ARG A 1 166 ? -18.764 0.823 2.147 1.00 95.75 166 ARG A C 1
ATOM 1277 O O . ARG A 1 166 ? -19.822 0.386 2.589 1.00 95.75 166 ARG A O 1
ATOM 1284 N N . ARG A 1 167 ? -17.597 0.198 2.315 1.00 94.94 167 ARG A N 1
ATOM 1285 C CA . ARG A 1 167 ? -17.397 -1.051 3.070 1.00 94.94 167 ARG A CA 1
ATOM 1286 C C . ARG A 1 167 ? -17.348 -0.872 4.588 1.00 94.94 167 ARG A C 1
ATOM 1288 O O . ARG A 1 167 ? -17.206 -1.857 5.302 1.00 94.94 167 ARG A O 1
ATOM 1295 N N . GLY A 1 168 ? -17.488 0.357 5.084 1.00 95.62 168 GLY A N 1
ATOM 1296 C CA . GLY A 1 168 ? -17.590 0.644 6.513 1.00 95.62 168 GLY A CA 1
ATOM 1297 C C . GLY A 1 168 ? -16.303 1.143 7.170 1.00 95.62 168 GLY A C 1
ATOM 1298 O O . GLY A 1 168 ? -16.298 1.309 8.390 1.00 95.62 168 GLY A O 1
ATOM 1299 N N . ALA A 1 169 ? -15.240 1.441 6.407 1.00 97.38 169 ALA A N 1
ATOM 1300 C CA . ALA A 1 169 ? -14.053 2.089 6.965 1.00 97.38 169 ALA A CA 1
ATOM 1301 C C . ALA A 1 169 ? -14.444 3.432 7.603 1.00 97.38 169 ALA A C 1
ATOM 1303 O O . ALA A 1 169 ? -15.075 4.291 6.973 1.00 97.38 169 ALA A O 1
ATOM 1304 N N . LYS A 1 170 ? -14.082 3.643 8.870 1.00 98.00 170 LYS A N 1
ATOM 1305 C CA . LYS A 1 170 ? -14.310 4.931 9.536 1.00 98.00 170 LYS A CA 1
ATOM 1306 C C . LYS A 1 170 ? -13.211 5.916 9.171 1.00 98.00 170 LYS A C 1
ATOM 1308 O O . LYS A 1 170 ? -13.549 7.033 8.784 1.00 98.00 170 LYS A O 1
ATOM 1313 N N . GLN A 1 171 ? -11.963 5.452 9.223 1.00 98.62 171 GLN A N 1
ATOM 1314 C CA . GLN A 1 171 ? -10.750 6.196 8.885 1.00 98.62 171 GLN A CA 1
ATOM 1315 C C . GLN A 1 171 ? -9.937 5.410 7.850 1.00 98.62 171 GLN A C 1
ATOM 1317 O O . GLN A 1 171 ? -10.062 4.184 7.761 1.00 98.62 171 GLN A O 1
ATOM 1322 N N . ILE A 1 172 ? -9.108 6.096 7.069 1.00 98.75 172 ILE A N 1
ATOM 1323 C CA . ILE A 1 172 ? -8.277 5.481 6.031 1.00 98.75 172 ILE A CA 1
ATOM 1324 C C . ILE A 1 172 ? -6.831 5.941 6.194 1.00 98.75 172 ILE A C 1
ATOM 1326 O O . ILE A 1 172 ? -6.551 7.133 6.178 1.00 98.75 172 ILE A O 1
ATOM 1330 N N . LEU A 1 173 ? -5.905 4.990 6.299 1.00 98.88 173 LEU A N 1
ATOM 1331 C CA . LEU A 1 173 ? -4.474 5.270 6.322 1.00 98.88 173 LEU A CA 1
ATOM 1332 C C . LEU A 1 173 ? -3.842 4.817 5.007 1.00 98.88 173 LEU A C 1
ATOM 1334 O O . LEU A 1 173 ? -3.807 3.623 4.704 1.00 98.88 173 LEU A O 1
ATOM 1338 N N . LEU A 1 174 ? -3.319 5.770 4.240 1.00 98.88 174 LEU A N 1
ATOM 1339 C CA . LEU A 1 174 ? -2.535 5.508 3.038 1.00 98.88 174 LEU A CA 1
ATOM 1340 C C . LEU A 1 174 ? -1.066 5.301 3.425 1.00 98.88 174 LEU A C 1
ATOM 1342 O O . LEU A 1 174 ? -0.448 6.202 3.983 1.00 98.88 174 LEU A O 1
ATOM 1346 N N . ILE A 1 175 ? -0.479 4.150 3.102 1.00 98.69 175 ILE A N 1
ATOM 1347 C CA . ILE A 1 175 ? 0.965 3.908 3.248 1.00 98.69 175 ILE A CA 1
ATOM 1348 C C . ILE A 1 175 ? 1.575 3.840 1.854 1.00 98.69 175 ILE A C 1
ATOM 1350 O O . ILE A 1 175 ? 1.267 2.923 1.093 1.00 98.69 175 ILE A O 1
ATOM 1354 N N . ILE A 1 176 ? 2.439 4.797 1.513 1.00 98.25 176 ILE A N 1
ATOM 1355 C CA . ILE A 1 176 ? 3.028 4.906 0.169 1.00 98.25 176 ILE A CA 1
ATOM 1356 C C . ILE A 1 176 ? 4.549 5.010 0.216 1.00 98.25 176 ILE A C 1
ATOM 1358 O O . ILE A 1 176 ? 5.130 5.471 1.198 1.00 98.25 176 ILE A O 1
ATOM 1362 N N . LEU A 1 177 ? 5.203 4.617 -0.871 1.00 97.25 177 LEU A N 1
ATOM 1363 C CA . LEU A 1 177 ? 6.644 4.775 -1.036 1.00 97.25 177 LEU A CA 1
ATOM 1364 C C . LEU A 1 177 ? 6.983 6.211 -1.472 1.00 97.25 177 LEU A C 1
ATOM 1366 O O . LEU A 1 177 ? 6.200 6.860 -2.168 1.00 97.25 177 LEU A O 1
ATOM 1370 N N . ASN A 1 178 ? 8.152 6.729 -1.080 1.00 96.75 178 ASN A N 1
ATOM 1371 C CA . ASN A 1 178 ? 8.614 8.060 -1.492 1.00 96.75 178 ASN A CA 1
ATOM 1372 C C . ASN A 1 178 ? 9.111 8.062 -2.949 1.00 96.75 178 ASN A C 1
ATOM 1374 O O . ASN A 1 178 ? 10.306 8.182 -3.216 1.00 96.75 178 ASN A O 1
ATOM 1378 N N . TYR A 1 179 ? 8.171 7.947 -3.884 1.00 95.19 179 TYR A N 1
ATOM 1379 C CA . TYR A 1 179 ? 8.363 8.193 -5.310 1.00 95.19 179 TYR A CA 1
ATOM 1380 C C . TYR A 1 179 ? 7.442 9.324 -5.758 1.00 95.19 179 TYR A C 1
ATOM 1382 O O . TYR A 1 179 ? 6.306 9.443 -5.298 1.00 95.19 179 TYR A O 1
ATOM 1390 N N . THR A 1 180 ? 7.918 10.161 -6.681 1.00 94.25 180 THR A N 1
ATOM 1391 C CA . THR A 1 180 ? 7.182 11.351 -7.135 1.00 94.25 180 THR A CA 1
ATOM 1392 C C . THR A 1 180 ? 5.797 11.005 -7.677 1.00 94.25 180 THR A C 1
ATOM 1394 O O . THR A 1 180 ? 4.827 11.662 -7.309 1.00 94.25 180 THR A O 1
ATOM 1397 N N . GLY A 1 181 ? 5.693 9.957 -8.503 1.00 94.81 181 GLY A N 1
ATOM 1398 C CA . GLY A 1 181 ? 4.413 9.508 -9.056 1.00 94.81 181 GLY A CA 1
ATOM 1399 C C . GLY A 1 181 ? 3.416 9.116 -7.966 1.00 94.81 181 GLY A C 1
ATOM 1400 O O . GLY A 1 181 ? 2.292 9.609 -7.967 1.00 94.81 181 GLY A O 1
ATOM 1401 N N . ASP A 1 182 ? 3.855 8.313 -6.993 1.00 97.31 182 ASP A N 1
ATOM 1402 C CA . ASP A 1 182 ? 3.002 7.864 -5.889 1.00 97.31 182 ASP A CA 1
ATOM 1403 C C . ASP A 1 182 ? 2.550 9.037 -5.020 1.00 97.31 182 ASP A C 1
ATOM 1405 O O . ASP A 1 182 ? 1.359 9.194 -4.761 1.00 97.31 182 ASP A O 1
ATOM 1409 N N . ARG A 1 183 ? 3.465 9.935 -4.642 1.00 97.06 183 ARG A N 1
ATOM 1410 C CA . ARG A 1 183 ? 3.119 11.105 -3.822 1.00 97.06 183 ARG A CA 1
ATOM 1411 C C . ARG A 1 183 ? 2.110 12.023 -4.496 1.00 97.06 183 ARG A C 1
ATOM 1413 O O . ARG A 1 183 ? 1.186 12.488 -3.835 1.00 97.06 183 ARG A O 1
ATOM 1420 N N . LEU A 1 184 ? 2.274 12.282 -5.791 1.00 96.88 184 LEU A N 1
ATOM 1421 C CA . LEU A 1 184 ? 1.350 13.134 -6.537 1.00 96.88 184 LEU A CA 1
ATOM 1422 C C . LEU A 1 184 ? -0.016 12.461 -6.713 1.00 96.88 184 LEU A C 1
ATOM 1424 O O . LEU A 1 184 ? -1.041 13.084 -6.438 1.00 96.88 184 LEU A O 1
ATOM 1428 N N . ASN A 1 185 ? -0.046 11.192 -7.129 1.00 98.38 185 ASN A N 1
ATOM 1429 C CA . ASN A 1 185 ? -1.297 10.496 -7.425 1.00 98.38 185 ASN A CA 1
ATOM 1430 C C . ASN A 1 185 ? -2.118 10.201 -6.167 1.00 98.38 185 ASN A C 1
ATOM 1432 O O . ASN A 1 185 ? -3.316 10.495 -6.141 1.00 98.38 185 ASN A O 1
ATOM 1436 N N . PHE A 1 186 ? -1.485 9.671 -5.116 1.00 98.69 186 PHE A N 1
ATOM 1437 C CA . PHE A 1 186 ? -2.157 9.441 -3.838 1.00 98.69 186 PHE A CA 1
ATOM 1438 C C . PHE A 1 186 ? -2.492 10.756 -3.139 1.00 98.69 186 PHE A C 1
ATOM 1440 O O . PHE A 1 186 ? -3.556 10.851 -2.535 1.00 98.69 186 PHE A O 1
ATOM 1447 N N . GLY A 1 187 ? -1.634 11.780 -3.239 1.00 98.44 187 GLY A N 1
ATOM 1448 C CA . GLY A 1 187 ? -1.899 13.098 -2.657 1.00 98.44 187 GLY A CA 1
ATOM 1449 C C . GLY A 1 187 ? -3.152 13.732 -3.255 1.00 98.44 187 GLY A C 1
ATOM 1450 O O . GLY A 1 187 ? -4.056 14.126 -2.525 1.00 98.44 187 GLY A O 1
ATOM 1451 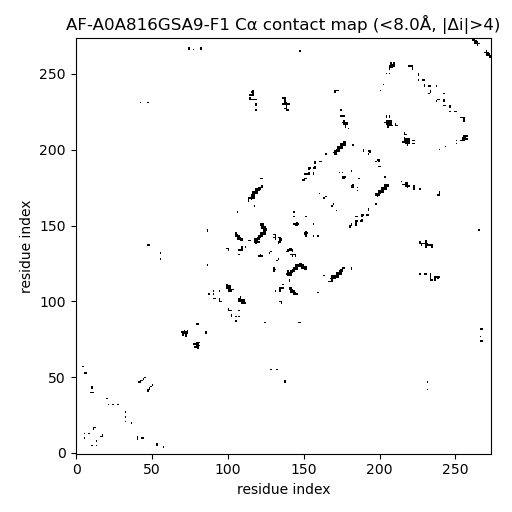N N . LEU A 1 188 ? -3.266 13.732 -4.587 1.00 98.44 188 LEU A N 1
ATOM 1452 C CA . LEU A 1 188 ? -4.451 14.241 -5.279 1.00 98.44 188 LEU A CA 1
ATOM 1453 C C . LEU A 1 188 ? -5.718 13.438 -4.941 1.00 98.44 188 LEU A C 1
ATOM 1455 O O . LEU A 1 188 ? -6.792 14.016 -4.781 1.00 98.44 188 LEU A O 1
ATOM 1459 N N . ALA A 1 189 ? -5.609 12.112 -4.827 1.00 98.75 189 ALA A N 1
ATOM 1460 C CA . ALA A 1 189 ? -6.730 11.265 -4.425 1.00 98.75 189 ALA A CA 1
ATOM 1461 C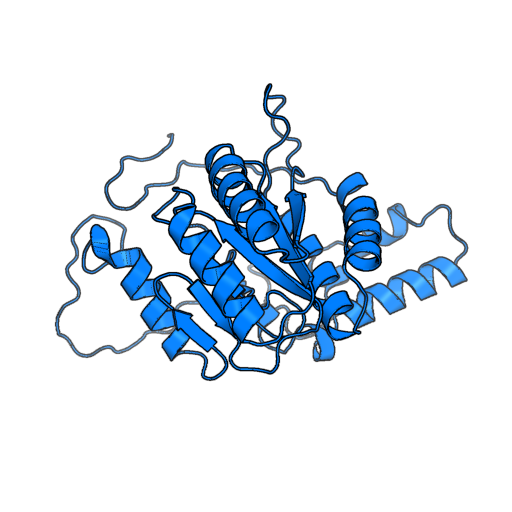 C . ALA A 1 189 ? -7.164 11.522 -2.971 1.00 98.75 189 ALA A C 1
ATOM 1463 O O . ALA A 1 189 ? -8.362 11.557 -2.686 1.00 98.75 189 ALA A O 1
ATOM 1464 N N . MET A 1 190 ? -6.206 11.734 -2.065 1.00 98.62 190 MET A N 1
ATOM 1465 C CA . MET A 1 190 ? -6.452 12.059 -0.662 1.00 98.62 190 MET A CA 1
ATOM 1466 C C . MET A 1 190 ? -7.163 13.407 -0.517 1.00 98.62 190 MET A C 1
ATOM 1468 O O . MET A 1 190 ? -8.181 13.470 0.165 1.00 98.62 190 MET A O 1
ATOM 1472 N N . GLU A 1 191 ? -6.695 14.456 -1.199 1.00 98.50 191 GLU A N 1
ATOM 1473 C CA . GLU A 1 191 ? -7.331 15.782 -1.146 1.00 98.50 191 GLU A CA 1
ATOM 1474 C C . GLU A 1 191 ? -8.780 15.740 -1.650 1.00 98.50 191 GLU A C 1
ATOM 1476 O O . GLU A 1 191 ? -9.689 16.192 -0.958 1.00 98.50 191 GLU A O 1
ATOM 1481 N N . ARG A 1 192 ? -9.039 15.062 -2.776 1.00 98.31 192 ARG A N 1
ATOM 1482 C CA . ARG A 1 192 ? -10.414 14.826 -3.261 1.00 98.31 192 ARG A CA 1
ATOM 1483 C C . ARG A 1 192 ? -11.275 14.037 -2.273 1.00 98.31 192 ARG A C 1
ATOM 1485 O O . ARG A 1 192 ? -12.483 14.224 -2.206 1.00 98.31 192 ARG A O 1
ATOM 1492 N N . SER A 1 193 ? -10.673 13.126 -1.514 1.00 98.31 193 SER A N 1
ATOM 1493 C CA . SER A 1 193 ? -11.389 12.344 -0.499 1.00 98.31 193 SER A CA 1
ATOM 1494 C C . SER A 1 193 ? -11.754 13.197 0.717 1.00 98.31 193 SER A C 1
ATOM 1496 O O . SER A 1 193 ? -12.838 13.034 1.278 1.00 98.31 193 SER A O 1
ATOM 1498 N N . ARG A 1 194 ? -10.894 14.151 1.093 1.00 98.19 194 ARG A N 1
ATOM 1499 C CA . ARG A 1 194 ? -11.158 15.117 2.170 1.00 98.19 194 ARG A CA 1
ATOM 1500 C C . ARG A 1 194 ? -12.315 16.057 1.835 1.00 98.19 194 ARG A C 1
ATOM 1502 O O . ARG A 1 194 ? -13.098 16.369 2.726 1.00 98.19 194 ARG A O 1
ATOM 1509 N N . GLU A 1 195 ? -12.495 16.423 0.563 1.00 97.75 195 GLU A N 1
ATOM 1510 C CA . GLU A 1 195 ? -13.680 17.172 0.096 1.00 97.75 195 GLU A CA 1
ATOM 1511 C C . GLU A 1 195 ? -15.000 16.422 0.366 1.00 97.75 195 GLU A C 1
ATOM 1513 O O . GLU A 1 195 ? -16.043 17.047 0.548 1.00 97.75 195 GLU A O 1
ATOM 1518 N N . LEU A 1 196 ? -14.957 15.087 0.459 1.00 97.19 196 LEU A N 1
ATOM 1519 C CA . LEU A 1 196 ? -16.092 14.235 0.835 1.00 97.19 196 LEU A CA 1
ATOM 1520 C C . LEU A 1 196 ? -16.169 13.947 2.346 1.00 97.19 196 LEU A C 1
ATOM 1522 O O . LEU A 1 196 ? -16.866 13.018 2.758 1.00 97.19 196 LEU A O 1
ATOM 1526 N N . ALA A 1 197 ? -15.444 14.709 3.170 1.00 97.44 197 ALA A N 1
ATOM 1527 C CA . ALA A 1 197 ? -15.338 14.521 4.618 1.00 97.44 197 ALA A CA 1
ATOM 1528 C C . ALA A 1 197 ? -14.888 13.102 5.031 1.00 97.44 197 ALA A C 1
ATOM 1530 O O . ALA A 1 197 ? -15.266 12.596 6.092 1.00 97.44 197 ALA A O 1
ATOM 1531 N N . ILE A 1 198 ? -14.085 12.438 4.192 1.00 98.38 198 ILE A N 1
ATOM 1532 C CA . ILE A 1 198 ? -13.444 11.171 4.549 1.00 98.38 198 ILE A CA 1
ATOM 1533 C C . ILE A 1 198 ? -12.264 11.482 5.474 1.00 98.38 198 ILE A C 1
ATOM 1535 O O . ILE A 1 198 ? -11.378 12.253 5.108 1.00 98.38 198 ILE A O 1
ATOM 1539 N N . ASP A 1 199 ? -12.249 10.866 6.658 1.00 98.44 199 ASP A N 1
ATOM 1540 C CA . ASP A 1 199 ? -11.113 10.931 7.579 1.00 98.44 199 ASP A CA 1
ATOM 1541 C C . ASP A 1 199 ? -9.967 10.069 7.037 1.00 98.44 199 ASP A C 1
ATOM 1543 O O . ASP A 1 199 ? -10.057 8.836 6.998 1.00 98.44 199 ASP A O 1
ATOM 1547 N N . ILE A 1 200 ? -8.934 10.734 6.523 1.00 98.75 200 ILE A N 1
ATOM 1548 C CA . ILE A 1 200 ? -7.846 10.110 5.777 1.00 98.75 200 ILE A CA 1
ATOM 1549 C C . ILE A 1 200 ? -6.512 10.807 6.041 1.00 98.75 200 ILE A C 1
ATOM 1551 O O . ILE A 1 200 ? -6.404 12.041 5.995 1.00 98.75 200 ILE A O 1
ATOM 1555 N N . ASP A 1 201 ? -5.482 9.993 6.249 1.00 98.44 201 ASP A N 1
ATOM 1556 C CA . ASP A 1 201 ? -4.102 10.444 6.388 1.00 98.44 201 ASP A CA 1
ATOM 1557 C C . ASP A 1 201 ? -3.135 9.573 5.575 1.00 98.44 201 ASP A C 1
ATOM 1559 O O . ASP A 1 201 ? -3.483 8.490 5.094 1.00 98.44 201 ASP A O 1
ATOM 1563 N N . MET A 1 202 ? -1.915 10.070 5.387 1.00 98.44 202 MET A N 1
ATOM 1564 C CA . MET A 1 202 ? -0.904 9.459 4.539 1.00 98.44 202 MET A CA 1
ATOM 1565 C C . MET A 1 202 ? 0.457 9.386 5.224 1.00 98.44 202 MET A C 1
ATOM 1567 O O . MET A 1 202 ? 1.073 10.395 5.562 1.00 98.44 202 MET A O 1
ATOM 1571 N N . LEU A 1 203 ? 0.988 8.169 5.315 1.00 98.31 203 LEU A N 1
ATOM 1572 C CA . LEU A 1 203 ? 2.336 7.884 5.773 1.00 98.31 203 LEU A CA 1
ATOM 1573 C C . LEU A 1 203 ? 3.249 7.542 4.589 1.00 98.31 203 LEU A C 1
ATOM 1575 O O . LEU A 1 203 ? 3.098 6.514 3.929 1.00 98.31 203 LEU A O 1
ATOM 1579 N N . VAL A 1 204 ? 4.241 8.401 4.351 1.00 97.69 204 VAL A N 1
ATOM 1580 C CA . VAL A 1 204 ? 5.255 8.203 3.305 1.00 97.69 204 VAL A CA 1
ATOM 1581 C C . VAL A 1 204 ? 6.468 7.456 3.865 1.00 97.69 204 VAL A C 1
ATOM 1583 O O . VAL A 1 204 ? 7.045 7.869 4.879 1.00 97.69 204 VAL A O 1
ATOM 1586 N N . ILE A 1 205 ? 6.883 6.387 3.188 1.00 97.56 205 ILE A N 1
ATOM 1587 C CA . ILE A 1 205 ? 8.054 5.574 3.533 1.00 97.56 205 ILE A CA 1
ATOM 1588 C C . ILE A 1 205 ? 9.263 6.025 2.711 1.00 97.56 205 ILE A C 1
ATOM 1590 O O . ILE A 1 205 ? 9.197 6.090 1.486 1.00 97.56 205 ILE A O 1
ATOM 1594 N N . ALA A 1 206 ? 10.355 6.342 3.402 1.00 96.31 206 ALA A N 1
ATOM 1595 C CA . ALA A 1 206 ? 11.594 6.890 2.848 1.00 96.31 206 ALA A CA 1
ATOM 1596 C C . ALA A 1 206 ? 12.805 6.289 3.589 1.00 96.31 206 ALA A C 1
ATOM 1598 O O . ALA A 1 206 ? 13.525 6.989 4.298 1.00 96.31 206 ALA A O 1
ATOM 1599 N N . ASP A 1 207 ? 12.938 4.965 3.535 1.00 95.94 207 ASP A N 1
ATOM 1600 C CA . ASP A 1 207 ? 13.896 4.172 4.312 1.00 95.94 207 ASP A CA 1
ATOM 1601 C C . ASP A 1 207 ? 15.249 3.956 3.617 1.00 95.94 207 ASP A C 1
ATOM 1603 O O . ASP A 1 207 ? 16.210 3.573 4.283 1.00 95.94 207 ASP A O 1
ATOM 1607 N N . ASP A 1 208 ? 15.354 4.202 2.312 1.00 96.62 208 ASP A N 1
ATOM 1608 C CA . ASP A 1 208 ? 16.583 3.957 1.555 1.00 96.62 208 ASP A CA 1
ATOM 1609 C C . ASP A 1 208 ? 17.711 4.928 1.922 1.00 96.62 208 ASP A C 1
ATOM 1611 O O . ASP A 1 208 ? 17.554 6.137 1.801 1.00 96.62 208 ASP A O 1
ATOM 1615 N N . ILE A 1 209 ? 18.883 4.417 2.291 1.00 96.44 209 ILE A N 1
ATOM 1616 C CA . ILE A 1 209 ? 20.066 5.235 2.610 1.00 96.44 209 ILE A CA 1
ATOM 1617 C C . ILE A 1 209 ? 21.091 5.312 1.483 1.00 96.44 209 ILE A C 1
ATOM 1619 O O . ILE A 1 209 ? 22.137 5.933 1.659 1.00 96.44 209 ILE A O 1
ATOM 1623 N N . ALA A 1 210 ? 20.836 4.668 0.344 1.00 93.38 210 ALA A N 1
ATOM 1624 C CA . ALA A 1 210 ? 21.821 4.582 -0.727 1.00 93.38 210 ALA A CA 1
ATOM 1625 C C . ALA A 1 210 ? 22.108 5.939 -1.387 1.00 93.38 210 ALA A C 1
ATOM 1627 O O . ALA A 1 210 ? 23.218 6.164 -1.866 1.00 93.38 210 ALA A O 1
ATOM 1628 N N . LEU A 1 211 ? 21.108 6.825 -1.457 1.00 87.38 211 LEU A N 1
ATOM 1629 C CA . LEU A 1 211 ? 21.163 8.039 -2.268 1.00 87.38 211 LEU A CA 1
ATOM 1630 C C . LEU A 1 211 ? 20.756 9.281 -1.472 1.00 87.38 211 LEU A C 1
ATOM 1632 O O . LEU A 1 211 ? 19.769 9.271 -0.740 1.00 87.38 211 LEU A O 1
ATOM 1636 N N . ASN A 1 212 ? 21.466 10.385 -1.707 1.00 85.19 212 ASN A N 1
ATOM 1637 C CA . ASN A 1 212 ? 21.092 11.711 -1.224 1.00 85.19 212 ASN A CA 1
ATOM 1638 C C . ASN A 1 212 ? 20.531 12.544 -2.389 1.00 85.19 212 ASN A C 1
ATOM 1640 O O . ASN A 1 212 ? 21.287 13.192 -3.112 1.00 85.19 212 ASN A O 1
ATOM 1644 N N . ILE A 1 213 ? 19.215 12.474 -2.610 1.00 85.62 213 ILE A N 1
ATOM 1645 C CA . ILE A 1 213 ? 18.522 13.160 -3.715 1.00 85.62 213 ILE A CA 1
ATOM 1646 C C . ILE A 1 213 ? 17.593 14.273 -3.196 1.00 85.62 213 ILE A C 1
ATOM 1648 O O . ILE A 1 213 ? 17.054 14.142 -2.096 1.00 85.62 213 ILE A O 1
ATOM 1652 N N . PRO A 1 214 ? 17.328 15.343 -3.979 1.00 82.62 214 PRO A N 1
ATOM 1653 C CA . PRO A 1 214 ? 16.544 16.501 -3.521 1.00 82.62 214 PRO A CA 1
ATOM 1654 C C . PRO A 1 214 ? 15.124 16.184 -3.031 1.00 82.62 214 PRO A C 1
ATOM 1656 O O . PRO A 1 214 ? 14.594 16.881 -2.172 1.00 82.62 214 PRO A O 1
ATOM 1659 N N . ILE A 1 215 ? 14.501 15.129 -3.564 1.00 84.62 215 ILE A N 1
ATOM 1660 C CA . ILE A 1 215 ? 13.140 14.697 -3.196 1.00 84.62 215 ILE A CA 1
ATOM 1661 C C . ILE A 1 215 ? 13.093 13.838 -1.915 1.00 84.62 215 ILE A C 1
ATOM 1663 O O . ILE A 1 215 ? 12.024 13.366 -1.517 1.00 84.62 215 ILE A O 1
ATOM 1667 N N . GLY A 1 216 ? 14.241 13.649 -1.259 1.00 90.44 216 GLY A N 1
ATOM 1668 C CA . GLY A 1 216 ? 14.410 12.793 -0.090 1.00 90.44 216 GLY A CA 1
ATOM 1669 C C . GLY A 1 216 ? 14.675 11.323 -0.444 1.00 90.44 216 GLY A C 1
ATOM 1670 O O . GLY A 1 216 ? 14.657 10.951 -1.618 1.00 90.44 216 GLY A O 1
ATOM 1671 N N . PRO A 1 217 ? 14.924 10.470 0.563 1.00 94.69 217 PRO A N 1
ATOM 1672 C CA . PRO A 1 217 ? 15.283 9.074 0.338 1.00 94.69 217 PRO A CA 1
ATOM 1673 C C . PRO A 1 217 ? 14.121 8.258 -0.241 1.00 94.69 217 PRO A C 1
ATOM 1675 O O . PRO A 1 217 ? 12.960 8.532 0.061 1.00 94.69 217 PRO A O 1
ATOM 1678 N N . ARG A 1 218 ? 14.408 7.255 -1.078 1.00 96.06 218 ARG A N 1
ATOM 1679 C CA . ARG A 1 218 ? 13.377 6.383 -1.677 1.00 96.06 218 ARG A CA 1
ATOM 1680 C C . ARG A 1 218 ? 12.704 5.516 -0.606 1.00 96.06 218 ARG A C 1
ATOM 1682 O O . ARG A 1 218 ? 13.289 5.246 0.440 1.00 96.06 218 ARG A O 1
ATOM 1689 N N . GLY A 1 219 ? 11.487 5.054 -0.885 1.00 95.31 219 GLY A N 1
ATOM 1690 C CA . GLY A 1 219 ? 10.841 3.998 -0.100 1.00 95.31 219 GLY A CA 1
ATOM 1691 C C . GLY A 1 219 ? 11.113 2.627 -0.712 1.00 95.31 219 GLY A C 1
ATOM 1692 O O . GLY A 1 219 ? 10.870 2.454 -1.899 1.00 95.31 219 GLY A O 1
ATOM 1693 N N . LEU A 1 220 ? 11.596 1.660 0.065 1.00 95.19 220 LEU A N 1
ATOM 1694 C CA . LEU A 1 220 ? 11.921 0.304 -0.389 1.00 95.19 220 LEU A CA 1
ATOM 1695 C C . LEU A 1 220 ? 11.280 -0.751 0.538 1.00 95.19 220 LEU A C 1
ATOM 1697 O O . LEU A 1 220 ? 10.134 -0.618 0.968 1.00 95.19 220 LEU A O 1
ATOM 1701 N N . ALA A 1 221 ? 12.003 -1.840 0.819 1.00 92.88 221 ALA A N 1
ATOM 1702 C CA . ALA A 1 221 ? 11.496 -3.019 1.517 1.00 92.88 221 ALA A CA 1
ATOM 1703 C C . ALA A 1 221 ? 11.067 -2.749 2.968 1.00 92.88 221 ALA A C 1
ATOM 1705 O O . ALA A 1 221 ? 10.251 -3.497 3.508 1.00 92.88 221 ALA A O 1
ATOM 1706 N N . GLY A 1 222 ? 11.557 -1.678 3.602 1.00 93.44 222 GLY A N 1
ATOM 1707 C CA . GLY A 1 222 ? 11.155 -1.311 4.956 1.00 93.44 222 GLY A CA 1
ATOM 1708 C C . GLY A 1 222 ? 9.660 -0.998 5.074 1.00 93.44 222 GLY A C 1
ATOM 1709 O O . GLY A 1 222 ? 9.082 -1.166 6.149 1.00 93.44 222 GLY A O 1
ATOM 1710 N N . ALA A 1 223 ? 9.001 -0.630 3.970 1.00 95.56 223 ALA A N 1
ATOM 1711 C CA . ALA A 1 223 ? 7.557 -0.419 3.936 1.00 95.56 223 ALA A CA 1
ATOM 1712 C C . ALA A 1 223 ? 6.760 -1.642 4.412 1.00 95.56 223 ALA A C 1
ATOM 1714 O O . ALA A 1 223 ? 5.733 -1.469 5.062 1.00 95.56 223 ALA A O 1
ATOM 1715 N N . LEU A 1 224 ? 7.251 -2.865 4.173 1.00 93.62 224 LEU A N 1
ATOM 1716 C CA . LEU A 1 224 ? 6.592 -4.092 4.623 1.00 93.62 224 LEU A CA 1
ATOM 1717 C C . LEU A 1 224 ? 6.448 -4.149 6.151 1.00 93.62 224 LEU A C 1
ATOM 1719 O O . LEU A 1 224 ? 5.396 -4.536 6.656 1.00 93.62 224 LEU A O 1
ATOM 1723 N N . LEU A 1 225 ? 7.476 -3.722 6.892 1.00 93.12 225 LEU A N 1
ATOM 1724 C CA . LEU A 1 225 ? 7.429 -3.687 8.357 1.00 93.12 225 LEU A CA 1
ATOM 1725 C C . LEU A 1 225 ? 6.378 -2.691 8.850 1.00 93.12 225 LEU A C 1
ATOM 1727 O O . LEU A 1 225 ? 5.611 -2.994 9.761 1.00 93.12 225 LEU A O 1
ATOM 1731 N N . ILE A 1 226 ? 6.305 -1.525 8.209 1.00 97.62 226 ILE A N 1
ATOM 1732 C CA . ILE A 1 226 ? 5.321 -0.497 8.549 1.00 97.62 226 ILE A CA 1
ATOM 1733 C C . ILE A 1 226 ? 3.901 -0.965 8.220 1.00 97.62 226 ILE A C 1
ATOM 1735 O O . ILE A 1 226 ? 3.011 -0.819 9.051 1.00 97.62 226 ILE A O 1
ATOM 1739 N N . ILE A 1 227 ? 3.696 -1.599 7.061 1.00 97.50 227 ILE A N 1
ATOM 1740 C CA . ILE A 1 227 ? 2.415 -2.209 6.681 1.00 97.50 227 ILE A CA 1
ATOM 1741 C C . ILE A 1 227 ? 1.992 -3.262 7.709 1.00 97.50 227 ILE A C 1
ATOM 1743 O O . ILE A 1 227 ? 0.831 -3.278 8.115 1.00 97.50 227 ILE A O 1
ATOM 1747 N N . LYS A 1 228 ? 2.921 -4.112 8.168 1.00 95.12 228 LYS A N 1
ATOM 1748 C CA . LYS A 1 228 ? 2.620 -5.146 9.164 1.00 95.12 228 LYS A CA 1
ATOM 1749 C C . LYS A 1 228 ? 2.173 -4.557 10.495 1.00 95.12 228 LYS A C 1
ATOM 1751 O O . LYS A 1 228 ? 1.166 -4.996 11.045 1.00 95.12 228 LYS A O 1
ATOM 1756 N N . VAL A 1 229 ? 2.902 -3.566 10.998 1.00 95.69 229 VAL A N 1
ATOM 1757 C CA . VAL A 1 229 ? 2.571 -2.909 12.267 1.00 95.69 229 VAL A CA 1
ATOM 1758 C C . VAL A 1 229 ? 1.249 -2.157 12.156 1.00 95.69 229 VAL A C 1
ATOM 1760 O O . VAL A 1 229 ? 0.378 -2.330 13.005 1.00 95.69 229 VAL A O 1
ATOM 1763 N N . ALA A 1 230 ? 1.056 -1.385 11.085 1.00 97.81 230 ALA A N 1
ATOM 1764 C CA . ALA A 1 230 ? -0.179 -0.643 10.867 1.00 97.81 230 ALA A CA 1
ATOM 1765 C C . ALA A 1 230 ? -1.396 -1.568 10.748 1.00 97.81 230 ALA A C 1
ATOM 1767 O O . ALA A 1 230 ? -2.406 -1.339 11.411 1.00 97.81 230 ALA A O 1
ATOM 1768 N N . GLY A 1 231 ? -1.285 -2.635 9.952 1.00 95.12 231 GLY A N 1
ATOM 1769 C CA . GLY A 1 231 ? -2.345 -3.625 9.781 1.00 95.12 231 GLY A CA 1
ATOM 1770 C C . GLY A 1 231 ? -2.694 -4.344 11.083 1.00 95.12 231 GLY A C 1
ATOM 1771 O O . GLY A 1 231 ? -3.869 -4.484 11.411 1.00 95.12 231 GLY A O 1
ATOM 1772 N N . ALA A 1 232 ? -1.693 -4.753 11.867 1.00 94.00 232 ALA A N 1
ATOM 1773 C CA . ALA A 1 232 ? -1.916 -5.402 13.158 1.00 94.00 232 ALA A CA 1
ATOM 1774 C C . ALA A 1 232 ? -2.614 -4.476 14.170 1.00 94.00 232 ALA A C 1
ATOM 1776 O O . ALA A 1 232 ? -3.561 -4.894 14.832 1.00 94.00 232 ALA A O 1
ATOM 1777 N N . LEU A 1 233 ? -2.193 -3.212 14.267 1.00 95.88 233 LEU A N 1
ATOM 1778 C CA . LEU A 1 233 ? -2.828 -2.235 15.157 1.00 95.88 233 LEU A CA 1
ATOM 1779 C C . LEU A 1 233 ? -4.256 -1.893 14.707 1.00 95.88 233 LEU A C 1
ATOM 1781 O O . LEU A 1 233 ? -5.148 -1.751 15.545 1.00 95.88 233 LEU A O 1
ATOM 1785 N N . ALA A 1 234 ? -4.496 -1.818 13.395 1.00 96.94 234 ALA A N 1
ATOM 1786 C CA . ALA A 1 234 ? -5.834 -1.635 12.847 1.00 96.94 234 ALA A CA 1
ATOM 1787 C C . ALA A 1 234 ? -6.771 -2.795 13.233 1.00 96.94 234 ALA A C 1
ATOM 1789 O O . ALA A 1 234 ? -7.883 -2.543 13.696 1.00 96.94 234 ALA A O 1
ATOM 1790 N N . GLU A 1 235 ? -6.321 -4.052 13.126 1.00 93.75 235 GLU A N 1
ATOM 1791 C CA . GLU A 1 235 ? -7.086 -5.230 13.583 1.00 93.75 235 GLU A CA 1
ATOM 1792 C C . GLU A 1 235 ? -7.384 -5.198 15.087 1.00 93.75 235 GLU A C 1
ATOM 1794 O O . GLU A 1 235 ? -8.446 -5.644 15.515 1.00 93.75 235 GLU A O 1
ATOM 1799 N N . GLN A 1 236 ? -6.478 -4.641 15.894 1.00 94.94 236 GLN A N 1
ATOM 1800 C CA . GLN A 1 236 ? -6.688 -4.437 17.332 1.00 94.94 236 GLN A CA 1
ATOM 1801 C C . GLN A 1 236 ? -7.658 -3.283 17.646 1.00 94.94 236 GLN A C 1
ATOM 1803 O O . GLN A 1 236 ? -7.924 -3.001 18.814 1.00 94.94 236 GLN A O 1
ATOM 1808 N N . GLY A 1 237 ? -8.191 -2.602 16.628 1.00 96.12 237 GLY A N 1
ATOM 1809 C CA . GLY A 1 237 ? -9.153 -1.514 16.790 1.00 96.12 237 GLY A CA 1
ATOM 1810 C C . GLY A 1 237 ? -8.531 -0.185 17.216 1.00 96.12 237 GLY A C 1
ATOM 1811 O O . GLY A 1 237 ? -9.259 0.696 17.675 1.00 96.12 237 GLY A O 1
ATOM 1812 N N . LYS A 1 238 ? -7.209 -0.022 17.067 1.00 98.00 238 LYS A N 1
ATOM 1813 C CA . LYS A 1 238 ? -6.534 1.259 17.307 1.00 98.00 238 LYS A CA 1
ATOM 1814 C C . LYS A 1 238 ? -7.010 2.320 16.323 1.00 98.00 238 LYS A C 1
ATOM 1816 O O . LYS A 1 238 ? -7.331 2.016 15.174 1.00 98.00 238 LYS A O 1
ATOM 1821 N N . ASN A 1 239 ? -7.063 3.569 16.780 1.00 98.25 239 ASN A N 1
ATOM 1822 C CA . ASN A 1 239 ? -7.430 4.679 15.905 1.00 98.25 239 ASN A CA 1
ATOM 1823 C C . ASN A 1 239 ? -6.250 5.100 15.010 1.00 98.25 239 ASN A C 1
ATOM 1825 O O . ASN A 1 239 ? -5.098 4.743 15.264 1.00 98.25 239 ASN A O 1
ATOM 1829 N N . MET A 1 240 ? -6.536 5.866 13.954 1.00 98.44 240 MET A N 1
ATOM 1830 C CA . MET A 1 240 ? -5.524 6.246 12.961 1.00 98.44 240 MET A CA 1
ATOM 1831 C C . MET A 1 240 ? -4.341 7.018 13.565 1.00 98.44 240 MET A C 1
ATOM 1833 O O . MET A 1 240 ? -3.204 6.761 13.180 1.00 98.44 240 MET A O 1
ATOM 1837 N N . THR A 1 241 ? -4.579 7.907 14.533 1.00 98.31 241 THR A N 1
ATOM 1838 C CA . THR A 1 241 ? -3.521 8.686 15.196 1.00 98.31 241 THR A CA 1
ATOM 1839 C C . THR A 1 241 ? -2.563 7.780 15.967 1.00 98.31 241 THR A C 1
ATOM 1841 O O . THR A 1 241 ? -1.356 7.863 15.761 1.00 98.31 241 THR A O 1
ATOM 1844 N N . GLU A 1 242 ? -3.084 6.846 16.771 1.00 98.06 242 GLU A N 1
ATOM 1845 C CA . GLU A 1 242 ? -2.255 5.868 17.495 1.00 98.06 242 GLU A CA 1
ATOM 1846 C C . GLU A 1 242 ? -1.399 5.027 16.533 1.00 98.06 242 GLU A C 1
ATOM 1848 O O . GLU A 1 242 ? -0.221 4.771 16.793 1.00 98.06 242 GLU A O 1
ATOM 1853 N N . ILE A 1 243 ? -1.983 4.605 15.405 1.00 98.50 243 ILE A N 1
ATOM 1854 C CA . ILE A 1 243 ? -1.283 3.815 14.386 1.00 98.50 243 ILE A CA 1
ATOM 1855 C C . ILE A 1 243 ? -0.147 4.630 13.760 1.00 98.50 243 ILE A C 1
ATOM 1857 O O . ILE A 1 243 ? 0.981 4.137 13.653 1.00 98.50 243 ILE A O 1
ATOM 1861 N N . VAL A 1 244 ? -0.429 5.871 13.354 1.00 98.38 244 VAL A N 1
ATOM 1862 C CA . VAL A 1 244 ? 0.556 6.771 12.743 1.00 98.38 244 VAL A CA 1
ATOM 1863 C C . VAL A 1 244 ? 1.698 7.062 13.715 1.00 98.38 244 VAL A C 1
ATOM 1865 O O . VAL A 1 244 ? 2.856 6.950 13.313 1.00 98.38 244 VAL A O 1
ATOM 1868 N N . ASP A 1 245 ? 1.408 7.336 14.987 1.00 97.88 245 ASP A N 1
ATOM 1869 C CA . ASP A 1 245 ? 2.421 7.624 16.010 1.00 97.88 245 ASP A CA 1
ATOM 1870 C C . ASP A 1 245 ? 3.414 6.467 16.183 1.00 97.88 245 ASP A C 1
ATOM 1872 O O . ASP A 1 245 ? 4.633 6.673 16.213 1.00 97.88 245 ASP A O 1
ATOM 1876 N N . VAL A 1 246 ? 2.916 5.228 16.264 1.00 97.69 246 VAL A N 1
ATOM 1877 C CA . VAL A 1 246 ? 3.776 4.038 16.362 1.00 97.69 246 VAL A CA 1
ATOM 1878 C C . VAL A 1 246 ? 4.593 3.859 15.083 1.00 97.69 246 VAL A C 1
ATOM 1880 O O . VAL A 1 246 ? 5.813 3.684 15.140 1.00 97.69 246 VAL A O 1
ATOM 1883 N N . CYS A 1 247 ? 3.955 3.958 13.917 1.00 97.19 247 CYS A N 1
ATOM 1884 C CA . CYS A 1 247 ? 4.637 3.777 12.639 1.00 97.19 247 CYS A CA 1
ATOM 1885 C C . CYS A 1 247 ? 5.717 4.843 12.398 1.00 97.19 247 CYS A C 1
ATOM 1887 O O . CYS A 1 247 ? 6.778 4.530 11.857 1.00 97.19 247 CYS A O 1
ATOM 1889 N N . GLN A 1 248 ? 5.500 6.088 12.829 1.00 96.06 248 GLN A N 1
ATOM 1890 C CA . GLN A 1 248 ? 6.491 7.159 12.727 1.00 96.06 248 GLN A CA 1
ATOM 1891 C C . GLN A 1 248 ? 7.730 6.891 13.592 1.00 96.06 248 GLN A C 1
ATOM 1893 O O . GLN A 1 248 ? 8.848 7.107 13.115 1.00 96.06 248 GLN A O 1
ATOM 1898 N N . LYS A 1 249 ? 7.560 6.368 14.815 1.00 95.62 249 LYS A N 1
ATOM 1899 C CA . LYS A 1 249 ? 8.681 5.975 15.692 1.00 95.62 249 LYS A CA 1
ATOM 1900 C C . LYS A 1 249 ? 9.535 4.876 15.061 1.00 95.62 249 LYS A C 1
ATOM 1902 O O . LYS A 1 249 ? 10.763 4.964 15.079 1.00 95.62 249 LYS A O 1
ATOM 1907 N N . ILE A 1 250 ? 8.896 3.879 14.448 1.00 93.50 250 ILE A N 1
ATOM 1908 C CA . ILE A 1 250 ? 9.597 2.806 13.728 1.00 93.50 250 ILE A CA 1
ATOM 1909 C C . ILE A 1 250 ? 10.309 3.377 12.500 1.00 93.50 250 ILE A C 1
ATOM 1911 O O . ILE A 1 250 ? 11.504 3.152 12.315 1.00 93.50 250 ILE A O 1
ATOM 1915 N N . ARG A 1 251 ? 9.611 4.188 11.696 1.00 92.19 251 ARG A N 1
ATOM 1916 C CA . ARG A 1 251 ? 10.169 4.838 10.501 1.00 92.19 251 ARG A CA 1
ATOM 1917 C C . ARG A 1 251 ? 11.420 5.663 10.822 1.00 92.19 251 ARG A C 1
ATOM 1919 O O . ARG A 1 251 ? 12.363 5.659 10.037 1.00 92.19 251 ARG A O 1
ATOM 1926 N N . ALA A 1 252 ? 11.469 6.330 11.978 1.00 92.44 252 ALA A N 1
ATOM 1927 C CA . ALA A 1 252 ? 12.630 7.116 12.399 1.00 92.44 252 ALA A CA 1
ATOM 1928 C C . ALA A 1 252 ? 13.923 6.282 12.501 1.00 92.44 252 ALA A C 1
ATOM 1930 O O . ALA A 1 252 ? 15.000 6.808 12.219 1.00 92.44 252 ALA A O 1
ATOM 1931 N N . HIS A 1 253 ? 13.810 4.980 12.783 1.00 93.25 253 HIS A N 1
ATOM 1932 C CA . HIS A 1 253 ? 14.926 4.040 12.953 1.00 93.25 253 HIS A CA 1
ATOM 1933 C C . HIS A 1 253 ? 15.060 3.034 11.797 1.00 93.25 253 HIS A C 1
ATOM 1935 O O . HIS A 1 253 ? 15.991 2.233 11.763 1.00 93.25 253 HIS A O 1
ATOM 1941 N N . LEU A 1 254 ? 14.148 3.078 10.827 1.00 92.50 254 LEU A N 1
ATOM 1942 C CA . LEU A 1 254 ? 14.112 2.158 9.700 1.00 92.50 254 LEU A CA 1
ATOM 1943 C C . LEU A 1 254 ? 15.047 2.627 8.583 1.00 92.50 254 LEU A C 1
ATOM 1945 O O . LEU A 1 254 ? 14.885 3.733 8.066 1.00 92.50 254 LEU A O 1
ATOM 1949 N N . ARG A 1 255 ? 16.016 1.789 8.206 1.00 95.44 255 ARG A N 1
ATOM 1950 C CA . ARG A 1 255 ? 16.972 2.058 7.123 1.00 95.44 255 ARG A CA 1
ATOM 1951 C C . ARG A 1 255 ? 17.136 0.824 6.241 1.00 95.44 255 ARG A C 1
ATOM 1953 O O . ARG A 1 255 ? 17.274 -0.284 6.759 1.00 95.44 255 ARG A O 1
ATOM 1960 N N . THR A 1 256 ? 17.169 1.016 4.929 1.00 95.56 256 THR A N 1
ATOM 1961 C CA . THR A 1 256 ? 17.436 -0.036 3.944 1.00 95.56 256 THR A CA 1
ATOM 1962 C C . THR A 1 256 ? 18.492 0.405 2.945 1.00 95.56 256 THR A C 1
ATOM 1964 O O . THR A 1 256 ? 18.666 1.586 2.672 1.00 95.56 256 THR A O 1
ATOM 1967 N N . ILE A 1 257 ? 19.234 -0.559 2.410 1.00 94.44 257 ILE A N 1
ATOM 1968 C CA . ILE A 1 257 ? 20.186 -0.344 1.326 1.00 94.44 257 ILE A CA 1
ATOM 1969 C C . ILE A 1 257 ? 20.101 -1.542 0.386 1.00 94.44 257 ILE A C 1
ATOM 1971 O O . ILE A 1 257 ? 20.054 -2.688 0.836 1.00 94.44 257 ILE A O 1
ATOM 1975 N N . GLY A 1 258 ? 20.031 -1.270 -0.913 1.00 91.38 258 GLY A N 1
ATOM 1976 C CA . GLY A 1 258 ? 19.964 -2.285 -1.958 1.00 91.38 258 GLY A CA 1
ATOM 1977 C C . GLY A 1 258 ? 21.191 -2.232 -2.859 1.00 91.38 258 GLY A C 1
ATOM 1978 O O . GLY A 1 258 ? 21.701 -1.155 -3.157 1.00 91.38 258 GLY A O 1
ATOM 1979 N N . LEU A 1 259 ? 21.631 -3.400 -3.322 1.00 90.88 259 LEU A N 1
ATOM 1980 C CA . LEU A 1 259 ? 22.653 -3.557 -4.352 1.00 90.88 259 LEU A CA 1
ATOM 1981 C C . LEU A 1 259 ? 22.102 -4.494 -5.425 1.00 90.88 259 LEU A C 1
ATOM 1983 O O . LEU A 1 259 ? 21.455 -5.488 -5.097 1.00 90.88 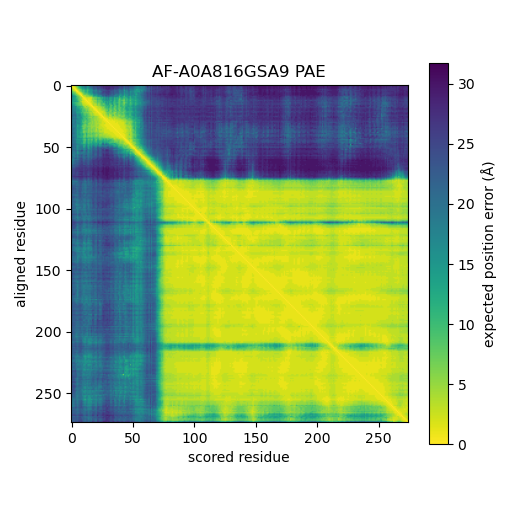259 LEU A O 1
ATOM 1987 N N . SER A 1 260 ? 22.382 -4.199 -6.692 1.00 88.88 260 SER A N 1
ATOM 1988 C CA . SER A 1 260 ? 22.088 -5.109 -7.794 1.00 88.88 260 SER A CA 1
ATOM 1989 C C . SER A 1 260 ? 23.336 -5.336 -8.636 1.00 88.88 260 SER A C 1
ATOM 1991 O O . SER A 1 260 ? 24.079 -4.396 -8.904 1.00 88.88 260 SER A O 1
ATOM 1993 N N . ALA A 1 261 ? 23.555 -6.589 -9.035 1.00 89.31 261 ALA A N 1
ATOM 1994 C CA . ALA A 1 261 ? 24.672 -6.988 -9.889 1.00 89.31 261 ALA A CA 1
ATOM 1995 C C . ALA A 1 261 ? 24.395 -6.774 -11.387 1.00 89.31 261 ALA A C 1
ATOM 1997 O O . ALA A 1 261 ? 25.325 -6.832 -12.178 1.00 89.31 261 ALA A O 1
ATOM 1998 N N . SER A 1 262 ? 23.129 -6.581 -11.769 1.00 84.50 262 SER A N 1
ATOM 1999 C CA . SER A 1 262 ? 22.710 -6.337 -13.155 1.00 84.50 262 SER A CA 1
ATOM 2000 C C . SER A 1 262 ? 21.381 -5.589 -13.190 1.00 84.50 262 SER A C 1
ATOM 2002 O O . SER A 1 262 ? 20.619 -5.594 -12.212 1.00 84.50 262 SER A O 1
ATOM 2004 N N . GLY A 1 263 ? 21.102 -4.926 -14.307 1.00 85.44 263 GLY A N 1
ATOM 2005 C CA . GLY A 1 263 ? 19.823 -4.274 -14.532 1.00 85.44 263 GLY A CA 1
ATOM 2006 C C . GLY A 1 263 ? 18.678 -5.256 -14.740 1.00 85.44 263 GLY A C 1
ATOM 2007 O O . GLY A 1 263 ? 18.849 -6.391 -15.181 1.00 85.44 263 GLY A O 1
ATOM 2008 N N . ILE A 1 264 ? 17.469 -4.783 -14.463 1.00 86.81 264 ILE A N 1
ATOM 2009 C CA . ILE A 1 264 ? 16.258 -5.510 -14.827 1.00 86.81 264 ILE A CA 1
ATOM 2010 C C . ILE A 1 264 ? 15.900 -5.215 -16.282 1.00 86.81 264 ILE A C 1
ATOM 2012 O O . ILE A 1 264 ? 16.129 -4.116 -16.787 1.00 86.81 264 ILE A O 1
ATOM 2016 N N . ARG A 1 265 ? 15.277 -6.179 -16.952 1.00 85.62 265 ARG A N 1
ATOM 2017 C CA . ARG A 1 265 ? 14.618 -5.969 -18.240 1.00 85.62 265 ARG A CA 1
ATOM 2018 C C . ARG A 1 265 ? 13.120 -6.052 -18.000 1.00 85.62 265 ARG A C 1
ATOM 2020 O O . ARG A 1 265 ? 12.629 -7.121 -17.665 1.00 85.62 265 ARG A O 1
ATOM 2027 N N . ALA A 1 266 ? 12.404 -4.936 -18.096 1.00 85.75 266 ALA A N 1
ATOM 2028 C CA . ALA A 1 266 ? 10.946 -4.970 -18.011 1.00 85.75 266 ALA A CA 1
ATOM 2029 C C . ALA A 1 266 ? 10.337 -5.444 -19.339 1.00 85.75 266 ALA A C 1
ATOM 2031 O O . ALA A 1 266 ? 10.909 -5.180 -20.404 1.00 85.75 266 ALA A O 1
ATOM 2032 N N . PRO A 1 267 ? 9.147 -6.069 -19.315 1.00 82.69 267 PRO A N 1
ATOM 2033 C CA . PR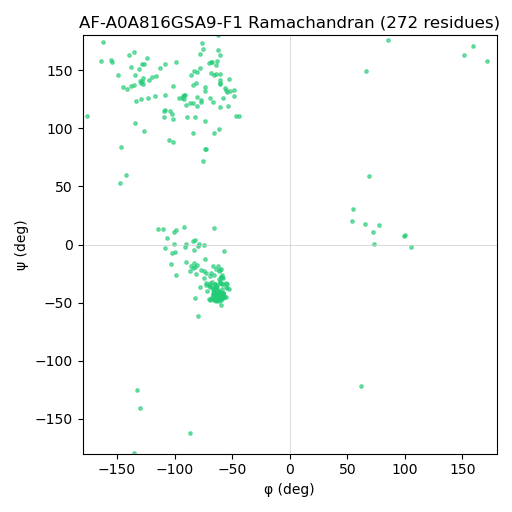O A 1 267 ? 8.363 -6.284 -20.521 1.00 82.69 267 PRO A CA 1
ATOM 2034 C C . PRO A 1 267 ? 8.236 -4.998 -21.353 1.00 82.69 267 PRO A C 1
ATOM 2036 O O . PRO A 1 267 ? 7.971 -3.922 -20.819 1.00 82.69 267 PRO A O 1
ATOM 2039 N N . GLY A 1 268 ? 8.474 -5.092 -22.661 1.00 81.69 268 GLY A N 1
ATOM 2040 C CA . GLY A 1 268 ? 8.490 -3.951 -23.582 1.00 81.69 268 GLY A CA 1
ATOM 2041 C C . GLY A 1 268 ? 9.705 -3.014 -23.494 1.00 81.69 268 GLY A C 1
ATOM 2042 O O . GLY A 1 268 ? 9.753 -2.057 -24.259 1.00 81.69 268 GLY A O 1
ATOM 2043 N N . HIS A 1 269 ? 10.683 -3.261 -22.614 1.00 81.06 269 HIS A N 1
ATOM 2044 C CA . HIS A 1 269 ? 11.808 -2.349 -22.376 1.00 81.06 269 HIS A CA 1
ATOM 2045 C C . HIS A 1 269 ? 13.176 -3.022 -22.576 1.00 81.06 269 HIS A C 1
ATOM 2047 O O . HIS A 1 269 ? 13.314 -4.251 -22.561 1.00 81.06 269 HIS A O 1
ATOM 2053 N N . GLN A 1 270 ? 14.206 -2.194 -22.774 1.00 82.19 270 GLN A N 1
ATOM 2054 C CA . GLN A 1 270 ? 15.603 -2.627 -22.709 1.00 82.19 270 GLN A CA 1
ATOM 2055 C C . GLN A 1 270 ? 16.042 -2.846 -21.254 1.00 82.19 270 GLN A C 1
ATOM 2057 O O . GLN A 1 270 ? 15.323 -2.503 -20.313 1.00 82.19 270 GLN A O 1
ATOM 2062 N N . GLN A 1 271 ? 17.212 -3.462 -21.078 1.00 82.31 271 GLN A N 1
ATOM 2063 C CA . GLN A 1 271 ? 17.820 -3.622 -19.762 1.00 82.31 271 GLN A CA 1
ATOM 2064 C C . GLN A 1 271 ? 18.095 -2.243 -19.146 1.00 82.31 271 GLN A C 1
ATOM 2066 O O . GLN A 1 271 ? 18.525 -1.324 -19.839 1.00 82.31 271 GLN A O 1
ATOM 2071 N N . SER A 1 272 ? 17.816 -2.088 -17.852 1.00 83.69 272 SER A N 1
ATOM 2072 C CA . SER A 1 272 ? 17.901 -0.790 -17.178 1.00 83.69 272 SER A CA 1
ATOM 2073 C C . SER A 1 272 ? 19.334 -0.270 -17.033 1.00 83.69 272 SER A C 1
ATOM 2075 O O . SER A 1 272 ? 19.541 0.939 -17.032 1.00 83.69 272 SER A O 1
ATOM 2077 N N . PHE A 1 273 ? 20.300 -1.175 -16.859 1.00 85.81 273 PHE A N 1
ATOM 2078 C CA . PHE A 1 273 ? 21.743 -0.918 -16.857 1.00 85.81 273 PHE A CA 1
ATOM 2079 C C . PHE A 1 273 ? 22.500 -2.243 -17.034 1.00 85.81 273 PHE A C 1
ATOM 2081 O O . PHE A 1 273 ? 21.934 -3.302 -16.741 1.00 85.81 273 PHE A O 1
ATOM 2088 N N . ASP A 1 274 ? 23.746 -2.175 -17.498 1.00 67.62 274 ASP A N 1
ATOM 2089 C CA . ASP A 1 274 ? 24.606 -3.346 -17.727 1.00 67.62 274 ASP A CA 1
ATOM 2090 C C . ASP A 1 274 ? 24.994 -4.063 -16.425 1.00 67.62 274 ASP A C 1
ATOM 2092 O O . ASP A 1 274 ? 25.515 -3.394 -15.502 1.00 67.62 274 ASP A O 1
#

Secondary structure (DSSP, 8-state):
-----S-SS-HHHHTTHHHHHHHHSTTS-HHHHHHHHHHHHHHTSHHHH-TTTTGGG----------SS-----STT---S-TTTHHHHHHHHHHHH-TTEEEETTEEEESSPPPSEEEEEEEEESSTTTTGGGBSTTSBSEEEEEEETBPPPHHHHHHHHHHHHHTT-SEEEEEEES-HHHHHHHHHHHHHHHHTT-EEEEEEE--B-S---TT-PPP-TTHHHHHHHHHHHHHTT--HHHHHHHHHHHHHH--B----SS--B-TTS-BS--

Sequence (274 aa):
QFFGPISQGNFLYNLGLNKRLTDLTYDKTPEEQEEILNDVEKLVSSEYMGDRFLYICAQRTNKINAPAGSFCFQMPGHFINELNSCVDDSLIGYVRTYDYLELAGRAVITRSPIPSVAVISGNGAGHEPAMVGFVGRGLLSACISGSIFASPPSADIFRLIVEMKRRGAKQILLIILNYTGDRLNFGLAMERSRELAIDIDMLVIADDIALNIPIGPRGLAGALLIIKVAGALAEQGKNMTEIVDVCQKIRAHLRTIGLSASGIRAPGHQQSFD

Mean predicted aligned error: 11.94 Å

Organism: NCBI:txid392033

Foldseek 3Di:
DDDDQPQDDQPCVVVVNPVVLCVVCVVDDPVVSVVVSVVVSVLVDCVNCPSCVRVQVDDDDDDDPDPPDQQDCPDPPDGARDQVCRLVVVQVVVQVVDVQWDDDPQKIAGVDQAFLEAEEEEFEPPPPVPPSVQCDQLFGRMYGYPHHRATNALVVLLVVLVVVVVSNHQAYEYEYKLDPRNCVSVVSSQVVVVVVVHHYDYDYQFAEPPDDDPSGHTHDPLSRVLRNQLSNCRNVNDDPVVSVVVSVVVSVVHHDYDDDPFFDADVVGDGPGD